Protein AF-A0A3C1UZ50-F1 (afdb_monomer_lite)

Foldseek 3Di:
DLLLVVVLVCCVVVVQVLVPLVPPPQSLVLLVVVLVVLVVVVVVVLLVDLASLVVLCLLLFCPPDLSNQLVVLSVLLSVLSVQCNVCVVVVVCVCNVVSVVSNVSSSVRNLVSVLVVQCDPQWQLSVACLSVLLSVLCSQQLSLLSNQVSCVVSPRDLSNLLVSLVSNLVSLVSNLVSVVVSLVRLCPDDLSVVLNVCCCPVVVVLNVLLNVLSVVLSVLSVVSNVPPDPVSSVVSSVSSVVSSVSVVVSSPPSTQGNPDPCSVQAPPVVNLVVCVVVVVCVDVVSVNDDPDDDDHDPVVSVVCVVPQDPVNVVVSVVSSVVSD

pLDDT: mean 84.3, std 14.24, range [42.56, 98.19]

Sequence (324 aa):
AMGATLWVIAAQLLNLGAVKSTSGNGVIPIIAMLLILLTYGLIKLNLHLGKPQFFYRGYYNLRWSPVSREIAGVTLFVIGLMMMLFVEITGLKIFEYVAYGVTVIGFALGSYYMYKLYRIPARPFWDHWQTGSAFYGTALSLGSLLFGLLLMPFGLSDAGVMQIASIALLGLALESIGHIVHRQDVKKFGESQASYFEQVTTFGKTYQMRNALLGVNMAIMVWLMMEPSALLFAVSFVSVLVSAYLGRILFYALVIPTTMPGGFFWKNDKFKEHAIETGLSDMPQMGIMADRHHKFDVKALVNVIKQTTFKEVFMQIKSIVRGG

Radius of gyration: 22.69 Å; chains: 1; bounding box: 55×37×63 Å

Structure (mmCIF, N/CA/C/O backbone):
data_AF-A0A3C1UZ50-F1
#
_entry.id   AF-A0A3C1UZ50-F1
#
loop_
_atom_site.group_PDB
_atom_site.id
_atom_site.type_symbol
_atom_site.label_atom_id
_atom_site.label_alt_id
_atom_site.label_comp_id
_atom_site.label_asym_id
_atom_site.label_entity_id
_atom_site.label_seq_id
_atom_site.pdbx_PDB_ins_code
_atom_site.Cartn_x
_atom_site.Cartn_y
_atom_site.Cartn_z
_atom_site.occupancy
_atom_site.B_iso_or_equiv
_atom_site.auth_seq_id
_atom_site.auth_comp_id
_atom_site.auth_asym_id
_atom_site.auth_atom_id
_atom_site.pdbx_PDB_model_num
ATOM 1 N N . ALA A 1 1 ? 4.510 2.092 -1.754 1.00 89.69 1 ALA A N 1
ATOM 2 C CA . ALA A 1 1 ? 5.880 1.609 -2.016 1.00 89.69 1 ALA A CA 1
ATOM 3 C C . ALA A 1 1 ? 5.941 0.087 -2.147 1.00 89.69 1 ALA A C 1
ATOM 5 O O . ALA A 1 1 ? 6.244 -0.360 -3.236 1.00 89.69 1 ALA A O 1
ATOM 6 N N . MET A 1 2 ? 5.565 -0.705 -1.128 1.00 93.75 2 MET A N 1
ATOM 7 C CA . MET A 1 2 ? 5.640 -2.181 -1.202 1.00 93.75 2 MET A CA 1
ATOM 8 C C . MET A 1 2 ? 4.984 -2.802 -2.449 1.00 93.75 2 MET A C 1
ATOM 10 O O . MET A 1 2 ? 5.637 -3.546 -3.169 1.00 93.75 2 MET A O 1
ATOM 14 N N . GLY A 1 3 ? 3.731 -2.445 -2.759 1.00 94.19 3 GLY A N 1
ATOM 15 C CA . GLY A 1 3 ? 3.060 -2.938 -3.972 1.00 94.19 3 GLY A CA 1
ATOM 16 C C . GLY A 1 3 ? 3.727 -2.490 -5.281 1.00 94.19 3 GLY A C 1
ATOM 17 O O . GLY A 1 3 ? 3.812 -3.266 -6.223 1.00 94.19 3 GLY A O 1
ATOM 18 N N . ALA A 1 4 ? 4.275 -1.271 -5.325 1.00 94.88 4 ALA A N 1
ATOM 19 C CA . ALA A 1 4 ? 5.005 -0.764 -6.491 1.00 94.88 4 ALA A CA 1
ATOM 20 C C . ALA A 1 4 ? 6.356 -1.476 -6.693 1.00 94.88 4 ALA A C 1
ATOM 22 O O . ALA A 1 4 ? 6.781 -1.686 -7.821 1.00 94.88 4 ALA A O 1
ATOM 23 N N . THR A 1 5 ? 7.020 -1.902 -5.616 1.00 94.81 5 THR A N 1
ATOM 24 C CA . THR A 1 5 ? 8.224 -2.740 -5.700 1.00 94.81 5 THR A CA 1
ATOM 25 C C . THR A 1 5 ? 7.920 -4.106 -6.311 1.00 94.81 5 THR A C 1
ATOM 27 O O . THR A 1 5 ? 8.691 -4.585 -7.135 1.00 94.81 5 THR A O 1
ATOM 30 N N . LEU A 1 6 ? 6.793 -4.729 -5.947 1.00 93.88 6 LEU A N 1
ATOM 31 C CA . LEU A 1 6 ? 6.385 -5.997 -6.563 1.00 93.88 6 LEU A CA 1
ATOM 32 C C . LEU A 1 6 ? 6.147 -5.841 -8.065 1.00 93.88 6 LEU A C 1
ATOM 34 O O . LEU A 1 6 ? 6.458 -6.754 -8.819 1.00 93.88 6 LEU A O 1
ATOM 38 N N . TRP A 1 7 ? 5.663 -4.677 -8.498 1.00 91.44 7 TRP A N 1
ATOM 39 C CA . TRP A 1 7 ? 5.561 -4.343 -9.914 1.00 91.44 7 TRP A CA 1
ATOM 40 C C . TRP A 1 7 ? 6.904 -4.253 -10.624 1.00 91.44 7 TRP A C 1
ATOM 42 O O . TRP A 1 7 ? 7.005 -4.765 -11.731 1.00 91.44 7 TRP A O 1
ATOM 52 N N . VAL A 1 8 ? 7.931 -3.662 -10.002 1.00 90.69 8 VAL A N 1
ATOM 53 C CA . VAL A 1 8 ? 9.294 -3.643 -10.568 1.00 90.69 8 VAL A CA 1
ATOM 54 C C . VAL A 1 8 ? 9.765 -5.076 -10.842 1.00 90.69 8 VAL A C 1
ATOM 56 O O . VAL A 1 8 ? 10.187 -5.381 -11.954 1.00 90.69 8 VAL A O 1
ATOM 59 N N . ILE A 1 9 ? 9.590 -5.975 -9.868 1.00 91.25 9 ILE A N 1
ATOM 60 C CA . ILE A 1 9 ? 9.962 -7.392 -9.996 1.00 91.25 9 ILE A CA 1
ATOM 61 C C . ILE A 1 9 ? 9.110 -8.091 -11.067 1.00 91.25 9 ILE A C 1
ATOM 63 O O . ILE A 1 9 ? 9.640 -8.759 -11.951 1.00 91.25 9 ILE A O 1
ATOM 67 N N . ALA A 1 10 ? 7.784 -7.938 -11.012 1.00 88.31 10 ALA A N 1
ATOM 68 C CA . ALA A 1 10 ? 6.864 -8.586 -11.944 1.00 88.31 10 ALA A CA 1
ATOM 69 C C . ALA A 1 10 ? 7.102 -8.132 -13.389 1.00 88.31 10 ALA A C 1
ATOM 71 O O . ALA A 1 10 ? 7.059 -8.949 -14.303 1.00 88.31 10 ALA A O 1
ATOM 72 N N . ALA A 1 11 ? 7.397 -6.851 -13.595 1.00 83.25 11 ALA A N 1
ATOM 73 C CA . ALA A 1 11 ? 7.707 -6.300 -14.900 1.00 83.25 11 ALA A CA 1
ATOM 74 C C . ALA A 1 11 ? 8.969 -6.915 -15.519 1.00 83.25 11 ALA A C 1
ATOM 76 O O . ALA A 1 11 ? 8.959 -7.256 -16.703 1.00 83.25 11 ALA A O 1
ATOM 77 N N . GLN A 1 12 ? 10.022 -7.088 -14.715 1.00 81.50 12 GLN A N 1
ATOM 78 C CA . GLN A 1 12 ? 11.285 -7.689 -15.147 1.00 81.50 12 GLN A CA 1
ATOM 79 C C . GLN A 1 12 ? 11.136 -9.203 -15.395 1.00 81.50 12 GLN A C 1
ATOM 81 O O . GLN A 1 12 ? 11.633 -9.708 -16.398 1.00 81.50 12 GLN A O 1
ATOM 86 N N . LEU A 1 13 ? 10.386 -9.923 -14.548 1.00 83.38 13 LEU A N 1
ATOM 87 C CA . LEU A 1 13 ? 10.202 -11.378 -14.664 1.00 83.38 13 LEU A CA 1
ATOM 88 C C . LEU A 1 13 ? 9.222 -11.809 -15.763 1.00 83.38 13 LEU A C 1
ATOM 90 O O . LEU A 1 13 ? 9.460 -12.800 -16.448 1.00 83.38 13 LEU A O 1
ATOM 94 N N . LEU A 1 14 ? 8.099 -11.106 -15.917 1.00 74.38 14 LEU A N 1
ATOM 95 C CA . LEU A 1 14 ? 7.022 -11.499 -16.835 1.00 74.38 14 LEU A CA 1
ATOM 96 C C . LEU A 1 14 ? 7.187 -10.900 -18.238 1.00 74.38 14 LEU A C 1
ATOM 98 O O . LEU A 1 14 ? 6.328 -11.113 -19.092 1.00 74.38 14 LEU A O 1
ATOM 102 N N . ASN A 1 15 ? 8.269 -10.144 -18.470 1.00 65.50 15 ASN A N 1
ATOM 103 C CA . ASN A 1 15 ? 8.570 -9.461 -19.730 1.00 65.50 15 ASN A CA 1
ATOM 104 C C . ASN A 1 15 ? 7.344 -8.709 -20.289 1.00 65.50 15 ASN A C 1
ATOM 106 O O . ASN A 1 15 ? 7.050 -8.742 -21.488 1.00 65.50 15 ASN A O 1
ATOM 110 N N . LEU A 1 16 ? 6.571 -8.089 -19.388 1.00 65.31 16 LEU A N 1
ATOM 111 C CA . LEU A 1 16 ? 5.321 -7.424 -19.736 1.00 65.31 16 LEU A CA 1
ATOM 112 C C . LEU A 1 16 ? 5.645 -6.277 -20.695 1.00 65.31 16 LEU A C 1
ATOM 114 O O . LEU A 1 16 ? 6.341 -5.333 -20.328 1.00 65.31 16 LEU A O 1
ATOM 118 N N . GLY A 1 17 ? 5.123 -6.340 -21.926 1.00 53.62 17 GLY A N 1
ATOM 119 C CA . GLY A 1 17 ? 5.362 -5.328 -22.967 1.00 53.62 17 GLY A CA 1
ATOM 120 C C . GLY A 1 17 ? 5.010 -3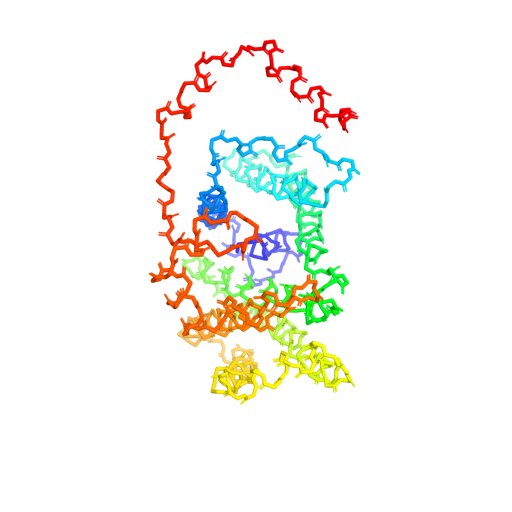.896 -22.540 1.00 53.62 17 GLY A C 1
ATOM 121 O O . GLY A 1 17 ? 5.621 -2.948 -23.024 1.00 53.62 17 GLY A O 1
ATOM 122 N N . ALA A 1 18 ? 4.117 -3.759 -21.556 1.00 51.28 18 ALA A N 1
ATOM 123 C CA . ALA A 1 18 ? 3.820 -2.546 -20.796 1.00 51.28 18 ALA A CA 1
ATOM 124 C C . ALA A 1 18 ? 5.047 -1.798 -20.248 1.00 51.28 18 ALA A C 1
ATOM 126 O O . ALA A 1 18 ? 4.992 -0.585 -20.044 1.00 51.28 18 ALA A O 1
ATOM 127 N N . VAL A 1 19 ? 6.133 -2.531 -19.992 1.00 51.09 19 VAL A N 1
ATOM 128 C CA . VAL A 1 19 ? 7.272 -2.110 -19.176 1.00 51.09 19 VAL A CA 1
ATOM 129 C C . VAL A 1 19 ? 8.604 -2.277 -19.919 1.00 51.09 19 VAL A C 1
ATOM 131 O O . VAL A 1 19 ? 9.672 -2.170 -19.322 1.00 51.09 19 VAL A O 1
ATOM 134 N N . LYS A 1 20 ? 8.577 -2.431 -21.251 1.00 51.03 20 LYS A N 1
ATOM 135 C CA . LYS A 1 20 ? 9.786 -2.417 -22.100 1.00 51.03 20 LYS A CA 1
ATOM 136 C C . LYS A 1 20 ? 10.621 -1.124 -21.986 1.00 51.03 20 LYS A C 1
ATOM 138 O O . LYS A 1 20 ? 11.774 -1.130 -22.395 1.00 51.03 20 LYS A O 1
ATOM 143 N N . SER A 1 21 ? 10.091 -0.057 -21.378 1.00 48.62 21 SER A N 1
ATOM 144 C CA . SER A 1 21 ? 10.829 1.180 -21.060 1.00 48.62 21 SER A CA 1
ATOM 145 C C . SER A 1 21 ? 11.632 1.142 -19.748 1.00 48.62 21 SER A C 1
ATOM 147 O O . SER A 1 21 ? 12.376 2.078 -19.461 1.00 48.62 21 SER A O 1
ATOM 149 N N . THR A 1 22 ? 11.529 0.087 -18.926 1.00 52.44 22 THR A N 1
ATOM 150 C CA . THR A 1 22 ? 12.383 -0.025 -17.720 1.00 52.44 22 THR A CA 1
ATOM 151 C C . THR A 1 22 ? 13.824 -0.417 -18.038 1.00 52.44 22 THR A C 1
ATOM 153 O O . THR A 1 22 ? 14.717 -0.092 -17.263 1.00 52.44 22 THR A O 1
ATOM 156 N N . SER A 1 23 ? 14.096 -1.055 -19.177 1.00 52.03 23 SER A N 1
ATOM 157 C CA . SER A 1 23 ? 15.372 -1.732 -19.442 1.00 52.03 23 SER A CA 1
ATOM 158 C C . SER A 1 23 ? 16.558 -0.821 -19.806 1.00 52.03 23 SER A C 1
ATOM 160 O O . SER A 1 23 ? 17.489 -1.283 -20.457 1.00 52.03 23 SER A O 1
ATOM 162 N N . GLY A 1 24 ? 16.551 0.458 -19.422 1.00 54.56 24 GLY A N 1
ATOM 163 C CA . GLY A 1 24 ? 17.668 1.363 -19.714 1.00 54.56 24 GLY A CA 1
ATOM 164 C C . GLY A 1 24 ? 18.013 2.325 -18.587 1.00 54.56 24 GLY A C 1
ATOM 165 O O . GLY A 1 24 ? 19.106 2.249 -18.049 1.00 54.56 24 GLY A O 1
ATOM 166 N N . ASN A 1 25 ? 17.089 3.220 -18.213 1.00 63.22 25 ASN A N 1
ATOM 167 C CA . ASN A 1 25 ? 17.415 4.353 -17.327 1.00 63.22 25 ASN A CA 1
ATOM 168 C C . ASN A 1 25 ? 16.378 4.638 -16.219 1.00 63.22 25 ASN A C 1
ATOM 170 O O . ASN A 1 25 ? 16.641 5.453 -15.338 1.00 63.22 25 ASN A O 1
ATOM 174 N N . GLY A 1 26 ? 15.203 3.994 -16.243 1.00 77.75 26 GLY A N 1
ATOM 175 C CA . GLY A 1 26 ? 14.105 4.285 -15.309 1.00 77.75 26 GLY A CA 1
ATOM 176 C C . GLY A 1 26 ? 14.104 3.461 -14.018 1.00 77.75 26 GLY A C 1
ATOM 177 O O . GLY A 1 26 ? 13.602 3.920 -12.997 1.00 77.75 26 GLY A O 1
ATOM 178 N N . VAL A 1 27 ? 14.681 2.256 -14.013 1.00 86.38 27 VAL A N 1
ATOM 179 C CA . VAL A 1 27 ? 14.580 1.343 -12.854 1.00 86.38 27 VAL A CA 1
ATOM 180 C C . VAL A 1 27 ? 15.306 1.889 -11.632 1.00 86.38 27 VAL A C 1
ATOM 182 O O . VAL A 1 27 ? 14.730 1.918 -10.547 1.00 86.38 27 VAL A O 1
ATOM 185 N N . ILE A 1 28 ? 16.534 2.381 -11.807 1.00 90.19 28 ILE A N 1
ATOM 186 C CA . ILE A 1 28 ? 17.339 2.964 -10.726 1.00 90.19 28 ILE A CA 1
ATOM 187 C C . ILE A 1 28 ? 16.588 4.108 -10.018 1.00 90.19 28 ILE A C 1
ATOM 189 O O . ILE A 1 28 ? 16.392 4.007 -8.804 1.00 90.19 28 ILE A O 1
ATOM 193 N N . PRO A 1 29 ? 16.116 5.169 -10.711 1.00 92.38 29 PRO A N 1
ATOM 194 C CA . PRO A 1 29 ? 15.389 6.251 -10.049 1.00 92.38 29 PRO A CA 1
ATOM 195 C C . PRO A 1 29 ? 14.055 5.793 -9.442 1.00 92.38 29 PRO A C 1
ATOM 197 O O . PRO A 1 29 ? 13.688 6.285 -8.374 1.00 92.38 29 PRO A O 1
ATOM 200 N N . ILE A 1 30 ? 13.355 4.822 -10.045 1.00 92.81 30 ILE A N 1
ATOM 201 C CA . ILE A 1 30 ? 12.132 4.244 -9.463 1.00 92.81 30 ILE A CA 1
ATOM 202 C C . ILE A 1 30 ? 12.451 3.536 -8.141 1.00 92.81 30 ILE A C 1
ATOM 204 O O . ILE A 1 30 ? 11.837 3.846 -7.119 1.00 92.81 30 ILE A O 1
ATOM 208 N N . ILE A 1 31 ? 13.421 2.616 -8.126 1.00 94.00 31 ILE A N 1
ATOM 209 C CA . ILE A 1 31 ? 13.821 1.882 -6.917 1.00 94.00 31 ILE A CA 1
ATOM 210 C C . ILE A 1 31 ? 14.322 2.853 -5.841 1.00 94.00 31 ILE A C 1
ATOM 212 O O . ILE A 1 31 ? 13.926 2.733 -4.679 1.00 94.00 31 ILE A O 1
ATOM 216 N N . ALA A 1 32 ? 15.131 3.848 -6.215 1.00 94.94 32 ALA A N 1
ATOM 217 C CA . ALA A 1 32 ? 15.615 4.876 -5.299 1.00 94.94 32 ALA A CA 1
ATOM 218 C C . ALA A 1 32 ? 14.459 5.674 -4.674 1.00 94.94 32 ALA A C 1
ATOM 220 O O . ALA A 1 32 ? 14.418 5.855 -3.456 1.00 94.94 32 ALA A O 1
ATOM 221 N N . MET A 1 33 ? 13.469 6.088 -5.470 1.00 96.19 33 MET A N 1
ATOM 222 C CA . MET A 1 33 ? 12.291 6.792 -4.958 1.00 96.19 33 MET A CA 1
ATOM 223 C C . MET A 1 33 ? 11.445 5.903 -4.034 1.00 96.19 33 MET A C 1
ATOM 225 O O . MET A 1 33 ? 10.971 6.353 -2.989 1.00 96.19 33 MET A O 1
ATOM 229 N N . LEU A 1 34 ? 11.289 4.617 -4.362 1.00 96.56 34 LEU A N 1
ATOM 230 C CA . LEU A 1 34 ? 10.602 3.655 -3.497 1.00 96.56 34 LEU A CA 1
ATOM 231 C C . LEU A 1 34 ? 11.331 3.464 -2.159 1.00 96.56 34 LEU A C 1
ATOM 233 O O . LEU A 1 34 ? 10.668 3.411 -1.120 1.00 96.56 34 LEU A O 1
ATOM 237 N N . LEU A 1 35 ? 12.668 3.427 -2.164 1.00 96.12 35 LEU A N 1
ATOM 238 C CA . LEU A 1 35 ? 13.489 3.399 -0.950 1.00 96.12 35 LEU A CA 1
ATOM 239 C C . LEU A 1 35 ? 13.315 4.665 -0.111 1.00 96.12 35 LEU A C 1
ATOM 241 O O . LEU A 1 35 ? 13.167 4.555 1.106 1.00 96.12 35 LEU A O 1
ATOM 245 N N . ILE A 1 36 ? 13.272 5.849 -0.730 1.00 96.12 36 ILE A N 1
ATOM 246 C CA . ILE A 1 36 ? 13.017 7.116 -0.024 1.00 96.12 36 ILE A CA 1
ATOM 247 C C . ILE A 1 36 ? 11.647 7.074 0.662 1.00 96.12 36 ILE A C 1
ATOM 249 O O . ILE A 1 36 ? 11.546 7.355 1.857 1.00 96.12 36 ILE A O 1
ATOM 253 N N . LEU A 1 37 ? 10.599 6.660 -0.058 1.00 95.56 37 LEU A N 1
ATOM 254 C CA . LEU A 1 37 ? 9.243 6.561 0.490 1.00 95.56 37 LEU A CA 1
ATOM 255 C C . LEU A 1 37 ? 9.152 5.553 1.648 1.00 95.56 37 LEU A C 1
ATOM 257 O O . LEU A 1 37 ? 8.494 5.828 2.653 1.00 95.56 37 LEU A O 1
ATOM 261 N N . LEU A 1 38 ? 9.815 4.396 1.538 1.00 94.25 38 LEU A N 1
ATOM 262 C CA . LEU A 1 38 ? 9.859 3.398 2.615 1.00 94.25 38 LEU A CA 1
ATOM 263 C C . LEU A 1 38 ? 10.648 3.895 3.820 1.00 94.25 38 LEU A C 1
ATOM 265 O O . LEU A 1 38 ? 10.183 3.750 4.947 1.00 94.25 38 LEU A O 1
ATOM 269 N N . THR A 1 39 ? 11.805 4.510 3.589 1.00 91.75 39 THR A N 1
ATOM 270 C CA . THR A 1 39 ? 12.652 5.065 4.650 1.00 91.75 39 THR A CA 1
ATOM 271 C C . THR A 1 39 ? 11.909 6.159 5.407 1.00 91.75 39 THR A C 1
ATOM 273 O O . THR A 1 39 ? 11.905 6.158 6.635 1.00 91.75 39 THR A O 1
ATOM 276 N N . TYR A 1 40 ? 11.194 7.040 4.701 1.00 93.00 40 TYR A N 1
ATOM 277 C CA . TYR A 1 40 ? 10.320 8.031 5.326 1.00 93.00 40 TYR A CA 1
ATOM 278 C C . TYR A 1 40 ? 9.252 7.373 6.215 1.00 93.00 40 TYR A C 1
ATOM 280 O O . TYR A 1 40 ? 9.070 7.772 7.369 1.00 93.00 40 TYR A O 1
ATOM 288 N N . GLY A 1 41 ? 8.589 6.326 5.710 1.00 89.12 41 GLY A N 1
ATOM 289 C CA . GLY A 1 41 ? 7.621 5.542 6.479 1.00 89.12 41 GLY A CA 1
ATOM 290 C C . GLY A 1 41 ? 8.229 4.907 7.734 1.00 89.12 41 GLY A C 1
ATOM 291 O O . GLY A 1 41 ? 7.648 5.007 8.813 1.00 89.12 41 GLY A O 1
ATOM 292 N N . LEU A 1 42 ? 9.427 4.327 7.627 1.00 88.31 42 LEU A N 1
ATOM 293 C CA . LEU A 1 42 ? 10.148 3.723 8.750 1.00 88.31 42 LEU A CA 1
ATOM 294 C C . LEU A 1 42 ? 10.608 4.749 9.786 1.00 88.31 42 LEU A C 1
ATOM 296 O O . LEU A 1 42 ? 10.555 4.479 10.984 1.00 88.31 42 LEU A O 1
ATOM 300 N N . ILE A 1 43 ? 11.036 5.939 9.366 1.00 87.88 43 ILE A N 1
ATOM 301 C CA . ILE A 1 43 ? 11.375 7.016 10.301 1.00 87.88 43 ILE A CA 1
ATOM 302 C C . ILE A 1 43 ? 10.126 7.414 11.090 1.00 87.88 43 ILE A C 1
ATOM 304 O O . ILE A 1 43 ? 10.161 7.446 12.318 1.00 87.88 43 ILE A O 1
ATOM 308 N N . LYS A 1 44 ? 8.996 7.647 10.410 1.00 85.56 44 LYS A N 1
ATOM 309 C CA . LYS A 1 44 ? 7.718 7.961 11.069 1.00 85.56 44 LYS A CA 1
ATOM 310 C C . LYS A 1 44 ? 7.263 6.854 12.024 1.00 85.56 44 LYS A C 1
ATOM 312 O O . LYS A 1 44 ? 6.805 7.174 13.119 1.00 85.56 44 LYS A O 1
ATOM 317 N N . LEU A 1 45 ? 7.439 5.589 11.639 1.00 83.06 45 LEU A N 1
ATOM 318 C CA . LEU A 1 45 ? 7.172 4.427 12.490 1.00 83.06 45 LEU A CA 1
ATOM 319 C C . LEU A 1 45 ? 8.005 4.479 13.782 1.00 83.06 45 LEU A C 1
ATOM 321 O O . LEU A 1 45 ? 7.485 4.351 14.882 1.00 83.06 45 LEU A O 1
ATOM 325 N N . ASN A 1 46 ? 9.307 4.736 13.686 1.00 82.31 46 ASN A N 1
ATOM 326 C CA . ASN A 1 46 ? 10.155 4.762 14.878 1.00 82.31 46 ASN A CA 1
ATOM 327 C C . ASN A 1 46 ? 9.894 5.986 15.766 1.00 82.31 46 ASN A C 1
ATOM 329 O O . ASN A 1 46 ? 9.975 5.884 16.987 1.00 82.31 46 ASN A O 1
ATOM 333 N N . LEU A 1 47 ? 9.549 7.134 15.176 1.00 81.88 47 LEU A N 1
ATOM 334 C CA . LEU A 1 47 ? 9.305 8.376 15.914 1.00 81.88 47 LEU A CA 1
ATOM 335 C C . LEU A 1 47 ? 7.998 8.381 16.719 1.00 81.88 47 LEU A C 1
ATOM 337 O O . LEU A 1 47 ? 7.880 9.187 17.637 1.00 81.88 47 LEU A O 1
ATOM 341 N N . HIS A 1 48 ? 7.033 7.506 16.414 1.00 77.31 48 HIS A N 1
ATOM 342 C CA . HIS A 1 48 ? 5.796 7.411 17.200 1.00 77.31 48 HIS A CA 1
ATOM 343 C C . HIS A 1 48 ? 5.970 6.619 18.507 1.00 77.31 48 HIS A C 1
ATOM 345 O O . HIS A 1 48 ? 5.043 6.534 19.313 1.00 77.31 48 HIS A O 1
ATOM 351 N N . LEU A 1 49 ? 7.109 5.946 18.700 1.00 79.69 49 LEU A N 1
ATOM 352 C CA . LEU A 1 49 ? 7.371 5.174 19.911 1.00 79.69 49 LEU A CA 1
ATOM 353 C C . LEU A 1 49 ? 7.585 6.126 21.091 1.00 79.69 49 LEU A C 1
ATOM 355 O O . LEU A 1 49 ? 8.266 7.136 20.958 1.00 79.69 49 LEU A O 1
ATOM 359 N N . GLY A 1 50 ? 7.088 5.766 22.279 1.00 76.88 50 GLY A N 1
ATOM 360 C CA . GLY A 1 50 ? 7.293 6.584 23.483 1.00 76.88 50 GLY A CA 1
ATOM 361 C C . GLY A 1 50 ? 8.771 6.759 23.866 1.00 76.88 50 GLY A C 1
ATOM 362 O O . GLY A 1 50 ? 9.137 7.755 24.484 1.00 76.88 50 GLY A O 1
ATOM 363 N N . LYS A 1 51 ? 9.636 5.805 23.485 1.00 79.69 51 LYS A N 1
ATOM 364 C CA . LYS A 1 51 ? 11.100 5.883 23.639 1.00 79.69 51 LYS A CA 1
ATOM 365 C C . LYS A 1 51 ? 11.806 5.437 22.349 1.00 79.69 51 LYS A C 1
ATOM 367 O O . LYS A 1 51 ? 12.263 4.292 22.260 1.00 79.69 51 LYS A O 1
ATOM 372 N N . PRO A 1 52 ? 11.885 6.314 21.342 1.00 79.88 52 PRO A N 1
ATOM 373 C CA . PRO A 1 52 ? 12.314 5.958 19.991 1.00 79.88 52 PRO A CA 1
ATOM 374 C C . PRO A 1 52 ? 13.793 5.541 19.913 1.00 79.88 52 PRO A C 1
ATOM 376 O O . PRO A 1 52 ? 14.167 4.741 19.062 1.00 79.88 52 PRO A O 1
ATOM 379 N N . GLN A 1 53 ? 14.634 5.973 20.856 1.00 79.69 53 GLN A N 1
ATOM 380 C CA . GLN A 1 53 ? 16.038 5.562 20.965 1.00 79.69 53 GLN A CA 1
ATOM 381 C C . GLN A 1 53 ? 16.240 4.062 21.246 1.00 79.69 53 GLN A C 1
ATOM 383 O O . GLN A 1 53 ? 17.331 3.537 21.039 1.00 79.69 53 GLN A O 1
ATOM 388 N N . PHE A 1 54 ? 15.201 3.359 21.707 1.00 80.62 54 PHE A N 1
ATOM 389 C CA . PHE A 1 54 ? 15.251 1.925 21.998 1.00 80.62 54 PHE A CA 1
ATOM 390 C C . PHE A 1 54 ? 14.526 1.072 20.950 1.00 80.62 54 PHE A C 1
ATOM 392 O O . PHE A 1 54 ? 14.168 -0.069 21.245 1.00 80.62 54 PHE A O 1
ATOM 399 N N . PHE A 1 55 ? 14.324 1.588 19.730 1.00 80.50 55 PHE A N 1
ATOM 400 C CA . PHE A 1 55 ? 13.623 0.868 18.659 1.00 80.50 55 PHE A CA 1
ATOM 401 C C . PHE A 1 55 ? 14.209 -0.528 18.378 1.00 80.50 55 PHE A C 1
ATOM 403 O O . PHE A 1 55 ? 13.467 -1.472 18.115 1.00 80.50 55 PHE A O 1
ATOM 410 N N . TYR A 1 56 ? 15.532 -0.691 18.509 1.00 80.75 56 TYR A N 1
ATOM 411 C CA . TYR A 1 56 ? 16.235 -1.959 18.280 1.00 80.75 56 TYR A CA 1
ATOM 412 C C . TYR A 1 56 ? 15.763 -3.092 19.207 1.00 80.75 56 TYR A C 1
ATOM 414 O O . TYR A 1 56 ? 15.863 -4.266 18.858 1.00 80.75 56 TYR A O 1
ATOM 422 N N . ARG A 1 57 ? 15.176 -2.769 20.366 1.00 83.62 57 ARG A N 1
ATOM 423 C CA . ARG A 1 57 ? 14.600 -3.774 21.274 1.00 83.62 57 ARG A CA 1
ATOM 424 C C . ARG A 1 57 ? 13.358 -4.449 20.690 1.00 83.62 57 ARG A C 1
ATOM 426 O O . ARG A 1 57 ? 12.982 -5.524 21.149 1.00 83.62 57 ARG A O 1
ATOM 433 N N . GLY A 1 58 ? 12.754 -3.870 19.648 1.00 81.38 58 GLY A N 1
ATOM 434 C CA . GLY A 1 58 ? 11.653 -4.478 18.900 1.00 81.38 58 GLY A CA 1
ATOM 435 C C . GLY A 1 58 ? 12.004 -5.835 18.276 1.00 81.38 58 GLY A C 1
ATOM 436 O O . GLY A 1 58 ? 11.109 -6.638 18.030 1.00 81.38 58 GLY A O 1
ATOM 437 N N . TYR A 1 59 ? 13.293 -6.144 18.095 1.00 84.25 59 TYR A N 1
ATOM 438 C CA . TYR A 1 59 ? 13.765 -7.424 17.552 1.00 84.25 59 TYR A CA 1
ATOM 439 C C . TYR A 1 59 ? 13.962 -8.528 18.604 1.00 84.25 59 TYR A C 1
ATOM 441 O O . TYR A 1 59 ? 14.239 -9.665 18.243 1.00 84.25 59 TYR A O 1
ATOM 449 N N . TYR A 1 60 ? 13.833 -8.245 19.903 1.00 82.69 60 TYR A N 1
ATOM 450 C CA . TYR A 1 60 ? 14.232 -9.201 20.948 1.00 82.69 60 TYR A CA 1
ATOM 451 C C . TYR A 1 60 ? 13.354 -10.453 21.054 1.00 82.69 60 TYR A C 1
ATOM 453 O O . TYR A 1 60 ? 13.796 -11.449 21.615 1.00 82.69 60 TYR A O 1
ATOM 461 N N . ASN A 1 61 ? 12.130 -10.439 20.519 1.00 85.75 61 ASN A N 1
ATOM 462 C CA . ASN A 1 61 ? 11.186 -11.547 20.675 1.00 85.75 61 ASN A CA 1
ATOM 463 C C . ASN A 1 61 ? 10.604 -12.021 19.335 1.00 85.75 61 ASN A C 1
ATOM 465 O O . ASN A 1 61 ? 9.386 -12.081 19.157 1.00 85.75 61 ASN A O 1
ATOM 469 N N . LEU A 1 62 ? 11.473 -12.390 18.390 1.00 83.88 62 LEU A N 1
ATOM 470 C CA . LEU A 1 62 ? 11.061 -12.926 17.084 1.00 83.88 62 LEU A CA 1
ATOM 471 C C . LEU A 1 62 ? 10.268 -14.233 17.204 1.00 83.88 62 LEU A C 1
ATOM 473 O O . LEU A 1 62 ? 9.414 -14.535 16.366 1.00 83.88 62 LEU A O 1
ATOM 477 N N . ARG A 1 63 ? 10.520 -15.017 18.257 1.00 84.38 63 ARG A N 1
ATOM 478 C CA . ARG A 1 63 ? 9.869 -16.314 18.443 1.00 84.38 63 ARG A CA 1
ATOM 479 C C . ARG A 1 63 ? 8.396 -16.188 18.802 1.00 84.38 63 ARG A C 1
ATOM 481 O O . ARG A 1 63 ? 7.627 -17.013 18.322 1.00 84.38 63 ARG A O 1
ATOM 488 N N . TRP A 1 64 ? 7.978 -15.186 19.572 1.00 84.06 64 TRP A N 1
ATOM 489 C CA . TRP A 1 64 ? 6.592 -15.112 20.055 1.00 84.06 64 TRP A CA 1
ATOM 490 C C . TRP A 1 64 ? 5.849 -13.849 19.635 1.00 84.06 64 TRP A C 1
ATOM 492 O O . TRP A 1 64 ? 4.637 -13.909 19.447 1.00 84.06 64 TRP A O 1
ATOM 502 N N . SER A 1 65 ? 6.541 -12.722 19.456 1.00 88.62 65 SER A N 1
ATOM 503 C CA . SER A 1 65 ? 5.890 -11.440 19.177 1.00 88.62 65 SER A CA 1
ATOM 504 C C . SER A 1 65 ? 5.576 -11.272 17.686 1.00 88.62 65 SER A C 1
ATOM 506 O O . SER A 1 65 ? 6.505 -11.212 16.875 1.00 88.62 65 SER A O 1
ATOM 508 N N . PRO A 1 66 ? 4.294 -11.114 17.296 1.00 89.38 66 PRO A N 1
ATOM 509 C CA . PRO A 1 66 ? 3.932 -10.798 15.917 1.00 89.38 66 PRO A CA 1
ATOM 510 C C . PRO A 1 66 ? 4.518 -9.459 15.448 1.00 89.38 66 PRO A C 1
ATOM 512 O O . PRO A 1 66 ? 4.938 -9.367 14.301 1.00 89.38 66 PRO A O 1
ATOM 515 N N . VAL A 1 67 ? 4.634 -8.467 16.343 1.00 89.88 67 VAL A N 1
ATOM 516 C CA . VAL A 1 67 ? 5.252 -7.160 16.041 1.00 89.88 67 VAL A CA 1
ATOM 517 C C . VAL A 1 67 ? 6.733 -7.330 15.710 1.00 89.88 67 VAL A C 1
ATOM 519 O O . VAL A 1 67 ? 7.229 -6.774 14.741 1.00 89.88 67 VAL A O 1
ATOM 522 N N . SER A 1 68 ? 7.454 -8.151 16.477 1.00 90.69 68 SER A N 1
ATOM 523 C CA . SER A 1 68 ? 8.877 -8.394 16.216 1.00 90.69 68 SER A CA 1
ATOM 524 C C . SER A 1 68 ? 9.097 -9.032 14.839 1.00 90.69 68 SER A C 1
ATOM 526 O O . SER A 1 68 ? 9.995 -8.639 14.094 1.00 90.69 68 SER A O 1
ATOM 528 N N . ARG A 1 69 ? 8.228 -9.979 14.465 1.00 92.44 69 ARG A N 1
ATOM 529 C CA . ARG A 1 69 ? 8.267 -10.641 13.154 1.00 92.44 69 ARG A CA 1
ATOM 530 C C . ARG A 1 69 ? 7.861 -9.717 12.005 1.00 92.44 69 ARG A C 1
ATOM 532 O O . ARG A 1 69 ? 8.425 -9.839 10.921 1.00 92.44 69 ARG A O 1
ATOM 539 N N . GLU A 1 70 ? 6.929 -8.795 12.239 1.00 93.06 70 GLU A N 1
ATOM 540 C CA . GLU A 1 70 ? 6.597 -7.723 11.297 1.00 93.06 70 GLU A CA 1
ATOM 541 C C . GLU A 1 70 ? 7.835 -6.882 10.992 1.00 93.06 70 GLU A C 1
ATOM 543 O O . GLU A 1 70 ? 8.237 -6.786 9.835 1.00 93.06 70 GLU A O 1
ATOM 548 N N . ILE A 1 71 ? 8.485 -6.350 12.034 1.00 91.25 71 ILE A N 1
ATOM 549 C CA . ILE A 1 71 ? 9.680 -5.514 11.897 1.00 91.25 71 ILE A CA 1
ATOM 550 C C . ILE A 1 71 ? 10.766 -6.277 11.126 1.00 91.25 71 ILE A C 1
ATOM 552 O O . ILE A 1 71 ? 11.349 -5.734 10.191 1.00 91.25 71 ILE A O 1
ATOM 556 N N . ALA A 1 72 ? 11.009 -7.550 11.454 1.00 92.81 72 ALA A N 1
ATOM 557 C CA . ALA A 1 72 ? 11.974 -8.371 10.726 1.00 92.81 72 ALA A CA 1
ATOM 558 C C . ALA A 1 72 ? 11.612 -8.556 9.243 1.00 92.81 72 ALA A C 1
ATOM 560 O O . ALA A 1 72 ? 12.485 -8.428 8.387 1.00 92.81 72 ALA A O 1
ATOM 561 N N . GLY A 1 73 ? 10.340 -8.817 8.928 1.00 94.69 73 GLY A N 1
ATOM 562 C CA . GLY A 1 73 ? 9.867 -8.957 7.550 1.00 94.69 73 GLY A CA 1
ATOM 563 C C . GLY A 1 73 ? 9.999 -7.661 6.745 1.00 94.69 73 GLY A C 1
ATOM 564 O O . GLY A 1 73 ? 10.512 -7.677 5.628 1.00 94.69 73 GLY A O 1
ATOM 565 N N . VAL A 1 74 ? 9.623 -6.520 7.329 1.00 94.19 74 VAL A N 1
ATOM 566 C CA . VAL A 1 74 ? 9.769 -5.198 6.695 1.00 94.19 74 VAL A CA 1
ATOM 567 C C . VAL A 1 74 ? 11.242 -4.841 6.490 1.00 94.19 74 VAL A C 1
ATOM 569 O O . VAL A 1 74 ? 11.611 -4.338 5.431 1.00 94.19 74 VAL A O 1
ATOM 572 N N . THR A 1 75 ? 12.106 -5.139 7.459 1.00 93.50 75 THR A N 1
ATOM 573 C CA . THR A 1 75 ? 13.552 -4.930 7.319 1.00 93.50 75 THR A CA 1
ATOM 574 C C . THR A 1 75 ? 14.136 -5.807 6.221 1.00 93.50 75 THR A C 1
ATOM 576 O O . THR A 1 75 ? 14.899 -5.311 5.396 1.00 93.50 75 THR A O 1
ATOM 579 N N . LEU A 1 76 ? 13.729 -7.078 6.140 1.00 95.81 76 LEU A N 1
ATOM 580 C CA . LEU A 1 76 ? 14.130 -7.970 5.053 1.00 95.81 76 LEU A CA 1
ATOM 581 C C . LEU A 1 76 ? 13.669 -7.439 3.688 1.00 95.81 76 LEU A C 1
ATOM 583 O O . LEU A 1 76 ? 14.432 -7.473 2.728 1.00 95.81 76 LEU A O 1
ATOM 587 N N . PHE A 1 77 ? 12.459 -6.882 3.616 1.00 97.00 77 PHE A N 1
ATOM 588 C CA . PHE A 1 77 ? 11.943 -6.242 2.408 1.00 97.00 77 PHE A CA 1
ATOM 589 C C . PHE A 1 77 ? 12.796 -5.039 1.980 1.00 97.00 77 PHE A C 1
ATOM 591 O O . PHE A 1 77 ? 13.137 -4.912 0.806 1.00 97.00 77 PHE A O 1
ATOM 598 N N . VAL A 1 78 ? 13.182 -4.173 2.922 1.00 96.00 78 VAL A N 1
ATOM 599 C CA . VAL A 1 78 ? 14.050 -3.020 2.631 1.00 96.00 78 VAL A CA 1
ATOM 600 C C . VAL A 1 78 ? 15.454 -3.465 2.225 1.00 96.00 78 VAL A C 1
ATOM 602 O O . VAL A 1 78 ? 16.009 -2.901 1.287 1.00 96.00 78 VAL A O 1
ATOM 605 N N . ILE A 1 79 ? 16.010 -4.499 2.865 1.00 96.44 79 ILE A N 1
ATOM 606 C CA . ILE A 1 79 ? 17.285 -5.107 2.454 1.00 96.44 79 ILE A CA 1
ATOM 607 C C . ILE A 1 79 ? 17.191 -5.626 1.020 1.00 96.44 79 ILE A C 1
ATOM 609 O O . ILE A 1 79 ? 18.063 -5.317 0.214 1.00 96.44 79 ILE A O 1
ATOM 613 N N . GLY A 1 80 ? 16.123 -6.351 0.684 1.00 96.31 80 GLY A N 1
ATOM 614 C CA . GLY A 1 80 ? 15.884 -6.828 -0.675 1.00 96.31 80 GLY A CA 1
ATOM 615 C C . GLY A 1 80 ? 15.825 -5.684 -1.688 1.00 96.31 80 GLY A C 1
ATOM 616 O O . GLY A 1 80 ? 16.505 -5.731 -2.708 1.00 96.31 80 GLY A O 1
ATOM 617 N N . LEU A 1 81 ? 15.111 -4.602 -1.369 1.00 95.56 81 LEU A N 1
ATOM 618 C CA . LEU A 1 81 ? 15.026 -3.438 -2.250 1.00 95.56 81 LEU A CA 1
ATOM 619 C C . LEU A 1 81 ? 16.371 -2.705 -2.407 1.00 95.56 81 LEU A C 1
ATOM 621 O O . LEU A 1 81 ? 16.693 -2.239 -3.499 1.00 95.56 81 LEU A O 1
ATOM 625 N N . MET A 1 82 ? 17.182 -2.627 -1.346 1.00 96.50 82 MET A N 1
ATOM 626 C CA . MET A 1 82 ? 18.555 -2.111 -1.429 1.00 96.50 82 MET A CA 1
ATOM 627 C C . MET A 1 82 ? 19.453 -3.020 -2.276 1.00 96.50 82 MET A C 1
ATOM 629 O O . MET A 1 82 ? 20.253 -2.514 -3.059 1.00 96.50 82 MET A O 1
ATOM 633 N N . MET A 1 83 ? 19.305 -4.345 -2.164 1.00 95.44 83 MET A N 1
ATOM 634 C CA . MET A 1 83 ? 20.008 -5.304 -3.022 1.00 95.44 83 MET A CA 1
ATOM 635 C C . MET A 1 83 ? 19.604 -5.134 -4.487 1.00 95.44 83 MET A C 1
ATOM 637 O O . MET A 1 83 ? 20.481 -5.130 -5.344 1.00 95.44 83 MET A O 1
ATOM 641 N N . MET A 1 84 ? 18.314 -4.930 -4.778 1.00 93.62 84 MET A N 1
ATOM 642 C CA . MET A 1 84 ? 17.849 -4.643 -6.140 1.00 93.62 84 MET A CA 1
ATOM 643 C C . MET A 1 84 ? 18.518 -3.376 -6.682 1.00 93.62 84 MET A C 1
ATOM 645 O O . MET A 1 84 ? 19.080 -3.406 -7.771 1.00 93.62 84 MET A O 1
ATOM 649 N N . LEU A 1 85 ? 18.543 -2.285 -5.903 1.00 93.94 85 LEU A N 1
ATOM 650 C CA . LEU A 1 85 ? 19.229 -1.054 -6.310 1.00 93.94 85 LEU A CA 1
ATOM 651 C C . LEU A 1 85 ? 20.723 -1.290 -6.577 1.00 93.94 85 LEU A C 1
ATOM 653 O O . LEU A 1 85 ? 21.265 -0.798 -7.562 1.00 93.94 85 LEU A O 1
ATOM 657 N N . PHE A 1 86 ? 21.390 -2.046 -5.703 1.00 94.25 86 PHE A N 1
ATOM 658 C CA . PHE A 1 86 ? 22.808 -2.365 -5.840 1.00 94.25 86 PHE A CA 1
ATOM 659 C C . PHE A 1 86 ? 23.098 -3.176 -7.108 1.00 94.25 86 PHE A C 1
ATOM 661 O O . PHE A 1 86 ? 24.052 -2.865 -7.821 1.00 94.25 86 PHE A O 1
ATOM 668 N N . VAL A 1 87 ? 22.276 -4.181 -7.418 1.00 93.06 87 VAL A N 1
ATOM 669 C CA . VAL A 1 87 ? 22.403 -4.982 -8.645 1.00 93.06 87 VAL A CA 1
ATOM 670 C C . VAL A 1 87 ? 22.253 -4.106 -9.886 1.00 93.06 87 VAL A C 1
ATOM 672 O O . VAL A 1 87 ? 23.088 -4.195 -10.783 1.00 93.06 87 VAL A O 1
ATOM 675 N N . GLU A 1 88 ? 21.254 -3.223 -9.913 1.00 89.94 88 GLU A N 1
ATOM 676 C CA . GLU A 1 88 ? 21.003 -2.325 -11.048 1.00 89.94 88 GLU A CA 1
ATOM 677 C C . GLU A 1 88 ? 22.139 -1.310 -11.257 1.00 89.94 88 GLU A C 1
ATOM 679 O O . GLU A 1 88 ? 22.528 -1.042 -12.389 1.00 89.94 88 GLU A O 1
ATOM 684 N N . ILE A 1 89 ? 22.727 -0.778 -10.178 1.00 91.44 89 ILE A N 1
ATOM 685 C CA . ILE A 1 89 ? 23.858 0.165 -10.265 1.00 91.44 89 ILE A CA 1
ATOM 686 C C . ILE A 1 89 ? 25.153 -0.536 -10.698 1.00 91.44 89 ILE A C 1
ATOM 688 O O . ILE A 1 89 ? 25.936 0.023 -11.463 1.00 91.44 89 ILE A O 1
ATOM 692 N N . THR A 1 90 ? 25.417 -1.737 -10.180 1.00 91.56 90 THR A N 1
ATOM 693 C CA . THR A 1 90 ? 26.687 -2.450 -10.416 1.00 91.56 90 THR A CA 1
ATOM 694 C C . THR A 1 90 ? 26.675 -3.330 -11.662 1.00 91.56 90 THR A C 1
ATOM 696 O O . THR A 1 90 ? 27.734 -3.750 -12.122 1.00 91.56 90 THR A O 1
ATOM 699 N N . GLY A 1 91 ? 25.495 -3.647 -12.199 1.00 87.00 91 GLY A N 1
ATOM 700 C CA . GLY A 1 91 ? 25.328 -4.586 -13.307 1.00 87.00 91 GLY A CA 1
ATOM 701 C C . GLY A 1 91 ? 25.582 -6.051 -12.929 1.00 87.00 91 GLY A C 1
ATOM 702 O O . GLY A 1 91 ? 25.676 -6.901 -13.817 1.00 87.00 91 GLY A O 1
ATOM 703 N N . LEU A 1 92 ? 25.688 -6.384 -11.635 1.00 91.44 92 LEU A N 1
ATOM 704 C CA . LEU A 1 92 ? 25.956 -7.742 -11.144 1.00 91.44 92 LEU A CA 1
ATOM 705 C C . LEU A 1 92 ? 24.705 -8.635 -11.204 1.00 91.44 92 LEU A C 1
ATOM 707 O O . LEU A 1 92 ? 24.184 -9.080 -10.179 1.00 91.44 92 LEU A O 1
ATOM 711 N N . LYS A 1 93 ? 24.245 -8.943 -12.423 1.00 87.38 93 LYS A N 1
ATOM 712 C CA . LYS A 1 93 ? 23.008 -9.705 -12.692 1.00 87.38 93 LYS A CA 1
ATOM 713 C C . LYS A 1 93 ? 22.950 -11.088 -12.035 1.00 87.38 93 LYS A C 1
ATOM 715 O O . LYS A 1 93 ? 21.870 -11.621 -11.817 1.00 87.38 93 LYS A O 1
ATOM 720 N N . ILE A 1 94 ? 24.089 -11.661 -11.640 1.00 89.94 94 ILE A N 1
ATOM 721 C CA . ILE A 1 94 ? 24.128 -12.927 -10.890 1.00 89.94 94 ILE A CA 1
ATOM 722 C C . ILE A 1 94 ? 23.354 -12.863 -9.558 1.00 89.94 94 ILE A C 1
ATOM 724 O O . ILE A 1 94 ? 22.836 -13.880 -9.103 1.00 89.94 94 ILE A O 1
ATOM 728 N N . PHE A 1 95 ? 23.227 -11.677 -8.952 1.00 93.00 95 PHE A N 1
ATOM 729 C CA . PHE A 1 95 ? 22.484 -11.474 -7.703 1.00 93.00 95 PHE A CA 1
ATOM 730 C C . PHE A 1 95 ? 21.038 -10.997 -7.910 1.00 93.00 95 PHE A C 1
ATOM 732 O O . PHE A 1 95 ? 20.322 -10.812 -6.929 1.00 93.00 95 PHE A O 1
ATOM 739 N N . GLU A 1 96 ? 20.578 -10.825 -9.152 1.00 89.88 96 GLU A N 1
ATOM 740 C CA . GLU A 1 96 ? 19.253 -10.277 -9.484 1.00 89.88 96 GLU A CA 1
ATOM 741 C C . GLU A 1 96 ? 18.117 -11.110 -8.871 1.00 89.88 96 GLU A C 1
ATOM 743 O O . GLU A 1 96 ? 17.332 -10.617 -8.058 1.00 89.88 96 GLU A O 1
ATOM 748 N N . TYR A 1 97 ? 18.099 -12.416 -9.145 1.00 92.38 97 TYR A N 1
ATOM 749 C CA . TYR A 1 97 ? 17.094 -13.325 -8.585 1.00 92.38 97 TYR A CA 1
ATOM 750 C C . TYR A 1 97 ? 17.186 -13.462 -7.063 1.00 92.38 97 TYR A C 1
ATOM 752 O O . TYR A 1 97 ? 16.168 -13.665 -6.399 1.00 92.38 97 TYR A O 1
ATOM 760 N N . VAL A 1 98 ? 18.387 -13.323 -6.494 1.00 95.31 98 VAL A N 1
ATOM 761 C CA . VAL A 1 98 ? 18.575 -13.319 -5.037 1.00 95.31 98 VAL A CA 1
ATOM 762 C C . VAL A 1 98 ? 17.919 -12.076 -4.438 1.00 95.31 98 VAL A C 1
ATOM 764 O O . VAL A 1 98 ? 17.152 -12.193 -3.483 1.00 95.31 98 VAL A O 1
ATOM 767 N N . ALA A 1 99 ? 18.145 -10.900 -5.029 1.00 95.06 99 ALA A N 1
ATOM 768 C CA . ALA A 1 99 ? 17.533 -9.649 -4.596 1.00 95.06 99 ALA A CA 1
ATOM 769 C C . ALA A 1 99 ? 15.999 -9.705 -4.686 1.00 95.06 99 ALA A C 1
ATOM 771 O O . ALA A 1 99 ? 15.310 -9.318 -3.736 1.00 95.06 99 ALA A O 1
ATOM 772 N N . TYR A 1 100 ? 15.447 -10.259 -5.771 1.00 94.56 100 TYR A N 1
ATOM 773 C CA . TYR A 1 100 ? 14.002 -10.475 -5.893 1.00 94.56 100 TYR A CA 1
ATOM 774 C C . TYR A 1 100 ? 13.477 -11.444 -4.840 1.00 94.56 100 TYR A C 1
ATOM 776 O O . TYR A 1 100 ? 12.483 -11.144 -4.182 1.00 94.56 100 TYR A O 1
ATOM 784 N N . GLY A 1 101 ? 14.154 -12.577 -4.635 1.00 95.69 101 GLY A N 1
ATOM 785 C CA . GLY A 1 101 ? 13.762 -13.578 -3.647 1.00 95.69 101 GLY A CA 1
ATOM 786 C C . GLY A 1 101 ? 13.711 -12.999 -2.234 1.00 95.69 101 GLY A C 1
ATOM 787 O O . GLY A 1 101 ? 12.696 -13.126 -1.549 1.00 95.69 101 GLY A O 1
ATOM 788 N N . VAL A 1 102 ? 14.761 -12.281 -1.823 1.00 97.06 102 VAL A N 1
ATOM 789 C CA . VAL A 1 102 ? 14.817 -11.586 -0.527 1.00 97.06 102 VAL A CA 1
ATOM 790 C C . VAL A 1 102 ? 13.679 -10.569 -0.402 1.00 97.06 102 VAL A C 1
ATOM 792 O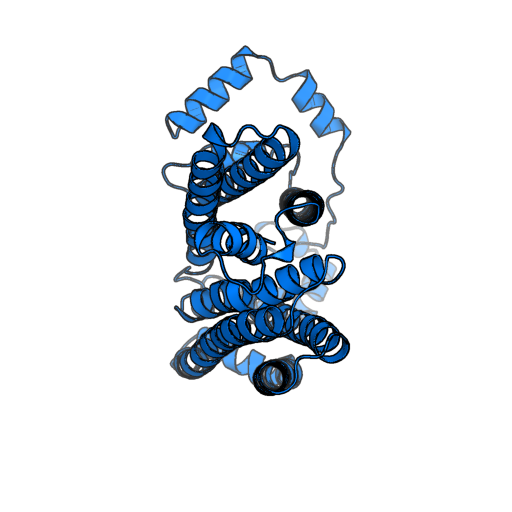 O . VAL A 1 102 ? 12.992 -10.538 0.621 1.00 97.06 102 VAL A O 1
ATOM 795 N N . THR A 1 103 ? 13.428 -9.782 -1.450 1.00 96.75 103 THR A N 1
ATOM 796 C CA . THR A 1 103 ? 12.355 -8.778 -1.461 1.00 96.75 103 THR A CA 1
ATOM 797 C C . THR A 1 103 ? 10.974 -9.419 -1.330 1.00 96.75 103 THR A C 1
ATOM 799 O O . THR A 1 103 ? 10.180 -9.001 -0.491 1.00 96.75 103 THR A O 1
ATOM 802 N N . VAL A 1 104 ? 10.678 -10.465 -2.103 1.00 96.44 104 VAL A N 1
ATOM 803 C CA . VAL A 1 104 ? 9.375 -11.149 -2.079 1.00 96.44 104 VAL A CA 1
ATOM 804 C C . VAL A 1 104 ? 9.142 -11.851 -0.741 1.00 96.44 104 VAL A C 1
ATOM 806 O O . VAL A 1 104 ? 8.052 -11.737 -0.178 1.00 96.44 104 VAL A O 1
ATOM 809 N N . ILE A 1 105 ? 10.159 -12.514 -0.180 1.00 96.88 105 ILE A N 1
ATOM 810 C CA . ILE A 1 105 ? 10.066 -13.145 1.147 1.00 96.88 105 ILE A CA 1
ATOM 811 C C . ILE A 1 105 ? 9.843 -12.082 2.229 1.00 96.88 105 ILE A C 1
ATOM 813 O O . ILE A 1 105 ? 8.972 -12.249 3.086 1.00 96.88 105 ILE A O 1
ATOM 817 N N . GLY A 1 106 ? 10.580 -10.969 2.174 1.00 96.44 106 GLY A N 1
ATOM 818 C CA . GLY A 1 106 ? 10.389 -9.838 3.079 1.00 96.44 106 GLY A CA 1
ATOM 819 C C . GLY A 1 106 ? 8.977 -9.258 2.995 1.00 96.44 106 GLY A C 1
ATOM 820 O O . GLY A 1 106 ? 8.334 -9.048 4.024 1.00 96.44 106 GLY A O 1
ATOM 821 N N . PHE A 1 107 ? 8.448 -9.078 1.780 1.00 95.75 107 PHE A N 1
ATOM 822 C CA . PHE A 1 107 ? 7.072 -8.631 1.568 1.00 95.75 107 PHE A CA 1
ATOM 823 C C . PHE A 1 107 ? 6.069 -9.614 2.171 1.00 95.75 107 PHE A C 1
ATOM 825 O O . PHE A 1 107 ? 5.180 -9.196 2.913 1.00 95.75 107 PHE A O 1
ATOM 832 N N . ALA A 1 108 ? 6.208 -10.910 1.883 1.00 95.38 108 ALA A N 1
ATOM 833 C CA . ALA A 1 108 ? 5.295 -11.939 2.363 1.00 95.38 108 ALA A CA 1
ATOM 834 C C . ALA A 1 108 ? 5.264 -11.989 3.897 1.00 95.38 108 ALA A C 1
ATOM 836 O O . ALA A 1 108 ? 4.189 -11.935 4.489 1.00 95.38 108 ALA A O 1
ATOM 837 N N . LEU A 1 109 ? 6.431 -12.011 4.549 1.00 94.38 109 LEU A N 1
ATOM 838 C CA . LEU A 1 109 ? 6.527 -12.030 6.009 1.00 94.38 109 LEU A CA 1
ATOM 839 C C . LEU A 1 109 ? 6.030 -10.719 6.629 1.00 94.38 109 LEU A C 1
ATOM 841 O O . LEU A 1 109 ? 5.171 -10.748 7.509 1.00 94.38 109 LEU A O 1
ATOM 845 N N . GLY A 1 110 ? 6.537 -9.575 6.164 1.00 93.06 110 GLY A N 1
ATOM 846 C CA . GLY A 1 110 ? 6.193 -8.262 6.711 1.00 93.06 110 GLY A CA 1
ATOM 847 C C . GLY A 1 110 ? 4.702 -7.962 6.580 1.00 93.06 110 GLY A C 1
ATOM 848 O O . GLY A 1 110 ? 4.039 -7.691 7.579 1.00 93.06 110 GLY A O 1
ATOM 849 N N . SER A 1 111 ? 4.147 -8.099 5.370 1.00 93.19 111 SER A N 1
ATOM 850 C CA . SER A 1 111 ? 2.723 -7.835 5.113 1.00 93.19 111 SER A CA 1
ATOM 851 C C . SER A 1 111 ? 1.796 -8.794 5.863 1.00 93.19 111 SER A C 1
ATOM 853 O O . SER A 1 111 ? 0.754 -8.372 6.364 1.00 93.19 111 SER A O 1
ATOM 855 N N . TYR A 1 112 ? 2.177 -10.068 5.997 1.00 93.56 112 TYR A N 1
ATOM 856 C CA . TYR A 1 112 ? 1.385 -11.041 6.742 1.00 93.56 112 TYR A CA 1
ATOM 857 C C . TYR A 1 112 ? 1.277 -10.669 8.222 1.00 93.56 112 TYR A C 1
ATOM 859 O O . TYR A 1 112 ? 0.181 -10.704 8.786 1.00 93.56 112 TYR A O 1
ATOM 867 N N . TYR A 1 113 ? 2.387 -10.280 8.859 1.00 93.12 113 TYR A N 1
ATOM 868 C CA . TYR A 1 113 ? 2.350 -9.853 10.257 1.00 93.12 113 TYR A CA 1
ATOM 869 C C . TYR A 1 113 ? 1.680 -8.487 10.432 1.00 93.12 113 TYR A C 1
ATOM 871 O O . TYR A 1 113 ? 0.925 -8.345 11.390 1.00 93.12 113 TYR A O 1
ATOM 879 N N . MET A 1 114 ? 1.825 -7.551 9.484 1.00 92.19 114 MET A N 1
ATOM 880 C CA . MET A 1 114 ? 1.045 -6.301 9.455 1.00 92.19 114 MET A CA 1
ATOM 881 C C . MET A 1 114 ? -0.458 -6.585 9.497 1.00 92.19 114 MET A C 1
ATOM 883 O O . MET A 1 114 ? -1.177 -6.034 10.325 1.00 92.19 114 MET A O 1
ATOM 887 N N . TYR A 1 115 ? -0.938 -7.494 8.645 1.00 91.88 115 TYR A N 1
ATOM 888 C CA . TYR A 1 115 ? -2.334 -7.928 8.654 1.00 91.88 115 TYR A CA 1
ATOM 889 C C . TYR A 1 115 ? -2.713 -8.615 9.974 1.00 91.88 115 TYR A C 1
ATOM 891 O O . TYR A 1 115 ? -3.725 -8.275 10.593 1.00 91.88 115 TYR A O 1
ATOM 899 N N . LYS A 1 116 ? -1.896 -9.570 10.431 1.00 90.69 116 LYS A N 1
ATOM 900 C CA . LYS A 1 116 ? -2.169 -10.360 11.637 1.00 90.69 116 LYS A CA 1
ATOM 901 C C . LYS A 1 116 ? -2.275 -9.494 12.892 1.00 90.69 116 LYS A C 1
ATOM 903 O O . LYS A 1 116 ? -3.067 -9.818 13.771 1.00 90.69 116 LYS A O 1
ATOM 908 N N . LEU A 1 117 ? -1.516 -8.403 12.979 1.00 89.81 117 LEU A N 1
ATOM 909 C CA . LEU A 1 117 ? -1.558 -7.485 14.117 1.00 89.81 117 LEU A CA 1
ATOM 910 C C . LEU A 1 117 ? -2.901 -6.790 14.299 1.00 89.81 117 LEU A C 1
ATOM 912 O O . LEU A 1 117 ? -3.221 -6.411 15.418 1.00 89.81 117 LEU A O 1
ATOM 916 N N . TYR A 1 118 ? -3.696 -6.661 13.240 1.00 89.56 118 TYR A N 1
ATOM 917 C CA . TYR A 1 118 ? -5.049 -6.126 13.344 1.00 89.56 118 TYR A CA 1
ATOM 918 C C . TYR A 1 118 ? -6.101 -7.209 13.605 1.00 89.56 118 TYR A C 1
ATOM 920 O O . TYR A 1 118 ? -7.187 -6.900 14.080 1.00 89.56 118 TYR A O 1
ATOM 928 N N . ARG A 1 119 ? -5.792 -8.492 13.386 1.00 89.06 119 ARG A N 1
ATOM 929 C CA . ARG A 1 119 ? -6.688 -9.626 13.684 1.00 89.06 119 ARG A CA 1
ATOM 930 C C . ARG A 1 119 ? -6.665 -9.987 15.172 1.00 89.06 119 ARG A C 1
ATOM 932 O O . ARG A 1 119 ? -6.295 -11.094 15.556 1.00 89.06 119 ARG A O 1
ATOM 939 N N . ILE A 1 120 ? -7.006 -9.015 16.016 1.00 85.50 120 ILE A N 1
ATOM 940 C CA . ILE A 1 120 ? -7.055 -9.168 17.471 1.00 85.50 120 ILE A CA 1
ATOM 941 C C . ILE A 1 120 ? -8.500 -9.483 17.875 1.00 85.50 120 ILE A C 1
ATOM 943 O O . ILE A 1 120 ? -9.347 -8.605 17.714 1.00 85.50 120 ILE A O 1
ATOM 947 N N . PRO A 1 121 ? -8.787 -10.641 18.499 1.00 83.94 121 PRO A N 1
ATOM 948 C CA . PRO A 1 121 ? -10.149 -10.995 18.922 1.00 83.94 121 PRO A CA 1
ATOM 949 C C . PRO A 1 121 ? -10.799 -9.976 19.869 1.00 83.94 121 PRO A C 1
ATOM 951 O O . PRO A 1 121 ? -12.004 -9.757 19.841 1.00 83.94 121 PRO A O 1
ATOM 954 N N . ALA A 1 122 ? -9.9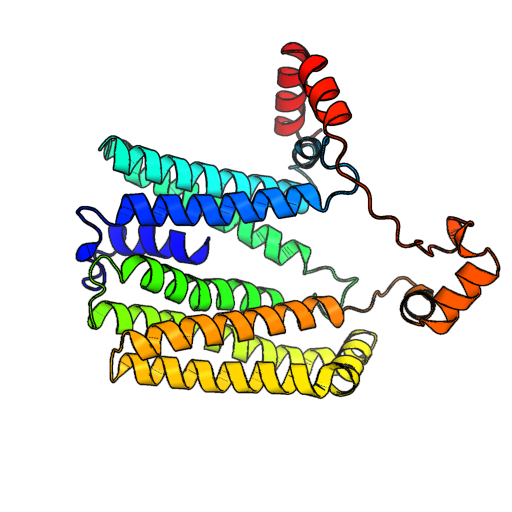89 -9.287 20.680 1.00 81.69 122 ALA A N 1
ATOM 955 C CA . ALA A 1 122 ? -10.436 -8.205 21.558 1.00 81.69 122 ALA A CA 1
ATOM 956 C C . ALA A 1 122 ? -10.825 -6.906 20.819 1.00 81.69 122 ALA A C 1
ATOM 958 O O . ALA A 1 122 ? -11.197 -5.928 21.458 1.00 81.69 122 ALA A O 1
ATOM 959 N N . ARG A 1 123 ? -10.701 -6.846 19.488 1.00 85.50 123 ARG A N 1
ATOM 960 C CA . ARG A 1 123 ? -11.134 -5.716 18.652 1.00 85.50 123 ARG A CA 1
ATOM 961 C C . ARG A 1 123 ? -12.028 -6.246 17.528 1.00 85.50 123 ARG A C 1
ATOM 963 O O . ARG A 1 123 ? -11.568 -6.351 16.391 1.00 85.50 123 ARG A O 1
ATOM 970 N N . PRO A 1 124 ? -13.306 -6.543 17.826 1.00 85.44 124 PRO A N 1
ATOM 971 C CA . PRO A 1 124 ? -14.222 -7.196 16.891 1.00 85.44 124 PRO A CA 1
ATOM 972 C C . PRO A 1 124 ? -14.345 -6.484 15.536 1.00 85.44 124 PRO A C 1
ATOM 974 O O . PRO A 1 124 ? -14.422 -7.133 14.499 1.00 85.44 124 PRO A O 1
ATOM 977 N N . PHE A 1 125 ? -14.268 -5.148 15.523 1.00 88.06 125 PHE A N 1
ATOM 978 C CA . PHE A 1 125 ? -14.280 -4.362 14.286 1.00 88.06 125 PHE A CA 1
ATOM 979 C C . PHE A 1 125 ? -13.113 -4.694 13.337 1.00 88.06 125 PHE A C 1
ATOM 981 O O . PHE A 1 125 ? -13.300 -4.700 12.120 1.00 88.06 125 PHE A O 1
ATOM 988 N N . TRP A 1 126 ? -11.917 -4.964 13.873 1.00 90.00 126 TRP A N 1
ATOM 989 C CA . TRP A 1 126 ? -10.730 -5.310 13.085 1.00 90.00 126 TRP A CA 1
ATOM 990 C C . TRP A 1 126 ? -10.582 -6.808 12.815 1.00 90.00 126 TRP A C 1
ATOM 992 O O . TRP A 1 126 ? -9.934 -7.180 11.828 1.00 90.00 126 TRP A O 1
ATOM 1002 N N . ASP A 1 127 ? -11.153 -7.667 13.664 1.00 91.19 127 ASP A N 1
ATOM 1003 C CA . ASP A 1 127 ? -11.037 -9.125 13.564 1.00 91.19 127 ASP A CA 1
ATOM 1004 C C . ASP A 1 127 ? -11.924 -9.725 12.463 1.00 91.19 127 ASP A C 1
ATOM 1006 O O . ASP A 1 127 ? -12.774 -10.583 12.679 1.00 91.19 127 ASP A O 1
ATOM 1010 N N . HIS A 1 128 ? -11.693 -9.283 11.233 1.00 92.06 128 HIS A N 1
ATOM 1011 C CA . HIS A 1 128 ? -12.376 -9.769 10.049 1.00 92.06 128 HIS A CA 1
ATOM 1012 C C . HIS A 1 128 ? -11.401 -9.840 8.868 1.00 92.06 128 HIS A C 1
ATOM 1014 O O . HIS A 1 128 ? -10.401 -9.119 8.796 1.00 92.06 128 HIS A O 1
ATOM 1020 N N . TRP A 1 129 ? -11.672 -10.721 7.904 1.00 92.81 129 TRP A N 1
ATOM 1021 C CA . TRP A 1 129 ? -10.792 -10.914 6.742 1.00 92.81 129 TRP A CA 1
ATOM 1022 C C . TRP A 1 129 ? -10.757 -9.687 5.817 1.00 92.81 129 TRP A C 1
ATOM 1024 O O . TRP A 1 129 ? -9.788 -9.499 5.081 1.00 92.81 129 TRP A O 1
ATOM 1034 N N . GLN A 1 130 ? -11.764 -8.812 5.915 1.00 94.12 130 GLN A N 1
ATOM 1035 C CA . GLN A 1 130 ? -11.805 -7.518 5.226 1.00 94.12 130 GLN A CA 1
ATOM 1036 C C . GLN A 1 130 ? -10.583 -6.653 5.543 1.00 94.12 130 GLN A C 1
ATOM 1038 O O . GLN A 1 130 ? -10.125 -5.930 4.667 1.00 94.12 130 GLN A O 1
ATOM 1043 N N . THR A 1 131 ? -10.000 -6.752 6.739 1.00 93.06 131 THR A N 1
ATOM 1044 C CA . THR A 1 131 ? -8.763 -6.028 7.054 1.00 93.06 131 THR A CA 1
ATOM 1045 C C . THR A 1 131 ? -7.643 -6.423 6.093 1.00 93.06 131 THR A C 1
ATOM 1047 O O . THR A 1 131 ? -6.928 -5.568 5.574 1.00 93.06 131 THR A O 1
ATOM 1050 N N . GLY A 1 132 ? -7.536 -7.719 5.785 1.00 93.06 132 GLY A N 1
ATOM 1051 C CA . GLY A 1 132 ? -6.600 -8.231 4.790 1.00 93.06 132 GLY A CA 1
ATOM 1052 C C . GLY A 1 132 ? -6.974 -7.780 3.383 1.00 93.06 132 GLY A C 1
ATOM 1053 O O . GLY A 1 132 ? -6.102 -7.344 2.6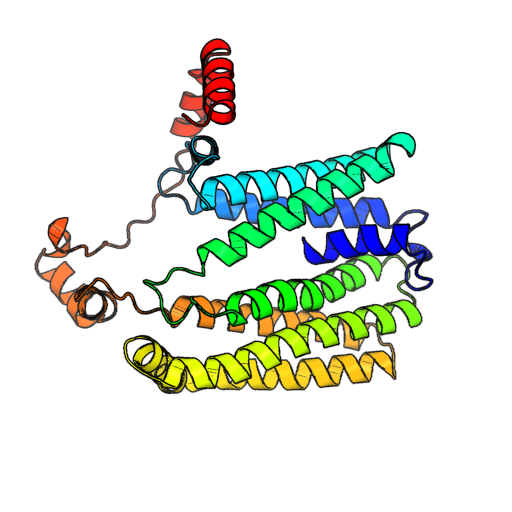33 1.00 93.06 132 GLY A O 1
ATOM 1054 N N . SER A 1 133 ? -8.263 -7.805 3.036 1.00 95.38 133 SER A N 1
ATOM 1055 C CA . SER A 1 133 ? -8.695 -7.381 1.705 1.00 95.38 133 SER A CA 1
ATOM 1056 C C . SER A 1 133 ? -8.460 -5.885 1.463 1.00 95.38 133 SER A C 1
ATOM 1058 O O . SER A 1 133 ? -7.954 -5.501 0.418 1.00 95.38 133 SER A O 1
ATOM 1060 N N . ALA A 1 134 ? -8.702 -5.020 2.444 1.00 93.75 134 ALA A N 1
ATOM 1061 C CA . ALA A 1 134 ? -8.373 -3.603 2.349 1.00 93.75 134 ALA A CA 1
ATOM 1062 C C . ALA A 1 134 ? -6.855 -3.355 2.368 1.00 93.75 134 ALA A C 1
ATOM 1064 O O . ALA A 1 134 ? -6.377 -2.387 1.783 1.00 93.75 134 ALA A O 1
ATOM 1065 N N . PHE A 1 135 ? -6.068 -4.199 3.037 1.00 93.00 135 PHE A N 1
ATOM 1066 C CA . PHE A 1 135 ? -4.612 -4.058 3.061 1.00 93.00 135 PHE A CA 1
ATOM 1067 C C . PHE A 1 135 ? -3.982 -4.433 1.712 1.00 93.00 135 PHE A C 1
ATOM 1069 O O . PHE A 1 135 ? -3.312 -3.609 1.083 1.00 93.00 135 PHE A O 1
ATOM 1076 N N . TYR A 1 136 ? -4.250 -5.649 1.230 1.00 95.50 136 TYR A N 1
ATOM 1077 C CA . TYR A 1 136 ? -3.742 -6.140 -0.051 1.00 95.50 136 TYR A CA 1
ATOM 1078 C C . TYR A 1 136 ? -4.428 -5.467 -1.245 1.00 95.50 136 TYR A C 1
ATOM 1080 O O . TYR A 1 136 ? -3.772 -5.202 -2.248 1.00 95.50 136 TYR A O 1
ATOM 1088 N N . GLY A 1 137 ? -5.704 -5.098 -1.121 1.00 96.50 137 GLY A N 1
ATOM 1089 C CA . GLY A 1 137 ? -6.437 -4.322 -2.120 1.00 96.50 137 GLY A CA 1
ATOM 1090 C C . GLY A 1 137 ? -5.796 -2.961 -2.371 1.00 96.50 137 GLY A C 1
ATOM 1091 O O . GLY A 1 137 ? -5.536 -2.628 -3.522 1.00 96.50 137 GLY A O 1
ATOM 1092 N N . THR A 1 138 ? -5.416 -2.223 -1.318 1.00 95.44 138 THR A N 1
ATOM 1093 C CA . THR A 1 138 ? -4.642 -0.975 -1.465 1.00 95.44 138 THR A CA 1
ATOM 1094 C C . THR A 1 138 ? -3.230 -1.227 -2.009 1.00 95.44 138 THR A C 1
ATOM 1096 O O . THR A 1 138 ? -2.713 -0.417 -2.780 1.00 95.44 138 THR A O 1
ATOM 1099 N N . ALA A 1 139 ? -2.579 -2.334 -1.632 1.00 95.25 139 ALA A N 1
ATOM 1100 C CA . ALA A 1 139 ? -1.267 -2.684 -2.179 1.00 95.25 139 ALA A CA 1
ATOM 1101 C C . ALA A 1 139 ? -1.330 -2.933 -3.696 1.00 95.25 139 ALA A C 1
ATOM 1103 O O . ALA A 1 139 ? -0.430 -2.497 -4.410 1.00 95.25 139 ALA A O 1
ATOM 1104 N N . LEU A 1 140 ? -2.403 -3.563 -4.181 1.00 96.38 140 LEU A N 1
ATOM 1105 C CA . LEU A 1 140 ? -2.668 -3.753 -5.604 1.00 96.38 140 LEU A CA 1
ATOM 1106 C C . LEU A 1 140 ? -3.113 -2.450 -6.272 1.00 96.38 140 LEU A C 1
ATOM 1108 O O . LEU A 1 140 ? -2.545 -2.084 -7.286 1.00 96.38 140 LEU A O 1
ATOM 1112 N N . SER A 1 141 ? -4.057 -1.689 -5.722 1.00 97.44 141 SER A N 1
ATOM 1113 C CA . SER A 1 141 ? -4.556 -0.465 -6.363 1.00 97.44 141 SER A CA 1
ATOM 1114 C C . SER A 1 141 ? -3.549 0.682 -6.334 1.00 97.44 141 SER A C 1
ATOM 1116 O O . SER A 1 141 ? -2.950 1.029 -7.353 1.00 97.44 141 SER A O 1
ATOM 1118 N N . LEU A 1 142 ? -3.294 1.238 -5.153 1.00 97.19 142 LEU A N 1
ATOM 1119 C CA . LEU A 1 142 ? -2.386 2.365 -4.977 1.00 97.19 142 LEU A CA 1
ATOM 1120 C C . LEU A 1 142 ? -0.935 1.991 -5.313 1.00 97.19 142 LEU A C 1
ATOM 1122 O O . LEU A 1 142 ? -0.180 2.838 -5.786 1.00 97.19 142 LEU A O 1
ATOM 1126 N N . GLY A 1 143 ? -0.529 0.735 -5.095 1.00 96.31 143 GLY A N 1
ATOM 1127 C CA . GLY A 1 143 ? 0.797 0.259 -5.498 1.00 96.31 143 GLY A CA 1
ATOM 1128 C C . GLY A 1 143 ? 0.991 0.232 -7.014 1.00 96.31 143 GLY A C 1
ATOM 1129 O O . GLY A 1 143 ? 2.029 0.703 -7.475 1.00 96.31 143 GLY A O 1
ATOM 1130 N N . SER A 1 144 ? -0.001 -0.236 -7.782 1.00 95.50 144 SER A N 1
ATOM 1131 C CA . SER A 1 144 ? 0.056 -0.212 -9.254 1.00 95.50 144 SER A CA 1
ATOM 1132 C C . SER A 1 144 ? 0.094 1.216 -9.786 1.00 95.50 144 SER A C 1
ATOM 1134 O O . SER A 1 144 ? 0.936 1.547 -10.619 1.00 95.50 144 SER A O 1
ATOM 1136 N N . LEU A 1 145 ? -0.771 2.093 -9.265 1.00 96.88 145 LEU A N 1
ATOM 1137 C CA . LEU A 1 145 ? -0.822 3.486 -9.709 1.00 96.88 145 LEU A CA 1
ATOM 1138 C C . LEU A 1 145 ? 0.455 4.255 -9.347 1.00 96.88 145 LEU A C 1
ATOM 1140 O O . LEU A 1 145 ? 0.953 5.021 -10.165 1.00 96.88 145 LEU A O 1
ATOM 1144 N N . LEU A 1 146 ? 1.030 4.015 -8.161 1.00 96.88 146 LEU A N 1
ATOM 1145 C CA . LEU A 1 146 ? 2.326 4.587 -7.787 1.00 96.88 146 LEU A CA 1
ATOM 1146 C C . LEU A 1 146 ? 3.436 4.122 -8.735 1.00 96.88 146 LEU A C 1
ATOM 1148 O O . LEU A 1 146 ? 4.253 4.936 -9.148 1.00 96.88 146 LEU A O 1
ATOM 1152 N N . PHE A 1 147 ? 3.470 2.832 -9.081 1.00 93.88 147 PHE A N 1
ATOM 1153 C CA . PHE A 1 147 ? 4.444 2.312 -10.038 1.00 93.88 147 PHE A CA 1
ATOM 1154 C C . PHE A 1 147 ? 4.309 2.992 -11.405 1.00 93.88 147 PHE A C 1
ATOM 1156 O O . PHE A 1 147 ? 5.295 3.512 -11.922 1.00 93.88 147 PHE A O 1
ATOM 1163 N N . GLY A 1 148 ? 3.092 3.069 -11.952 1.00 92.56 148 GLY A N 1
ATOM 1164 C CA . GLY A 1 148 ? 2.849 3.741 -13.231 1.00 92.56 148 GLY A CA 1
ATOM 1165 C C . GLY A 1 148 ? 3.180 5.230 -13.204 1.00 92.56 148 GLY A C 1
ATOM 1166 O O . GLY A 1 148 ? 3.764 5.734 -14.156 1.00 92.56 148 GLY A O 1
ATOM 1167 N N . LEU A 1 149 ? 2.901 5.923 -12.094 1.00 94.31 149 LEU A N 1
ATOM 1168 C CA . LEU A 1 149 ? 3.250 7.335 -11.928 1.00 94.31 149 LEU A CA 1
ATOM 1169 C C . LEU A 1 149 ? 4.769 7.546 -11.964 1.00 94.31 149 LEU A C 1
ATOM 1171 O O . LEU A 1 149 ? 5.242 8.476 -12.608 1.00 94.31 149 LEU A O 1
ATOM 1175 N N . LEU A 1 150 ? 5.532 6.676 -11.298 1.00 92.75 150 LEU A N 1
ATOM 1176 C CA . LEU A 1 150 ? 6.996 6.736 -11.308 1.00 92.75 150 LEU A CA 1
ATOM 1177 C C . LEU A 1 150 ? 7.590 6.323 -12.662 1.00 92.75 150 LEU A C 1
ATOM 1179 O O . LEU A 1 150 ? 8.666 6.793 -13.017 1.00 92.75 150 LEU A O 1
ATOM 1183 N N . LEU A 1 151 ? 6.898 5.463 -13.414 1.00 90.00 151 LEU A N 1
ATOM 1184 C CA . LEU A 1 151 ? 7.312 5.023 -14.747 1.00 90.00 151 LEU A CA 1
ATOM 1185 C C . LEU A 1 151 ? 6.954 6.035 -15.849 1.00 90.00 151 LEU A C 1
ATOM 1187 O O . LEU A 1 151 ? 7.598 6.050 -16.894 1.00 90.00 151 LEU A O 1
ATOM 1191 N N . MET A 1 152 ? 5.967 6.906 -15.621 1.00 88.44 152 MET A N 1
ATOM 1192 C CA . MET A 1 152 ? 5.462 7.871 -16.605 1.00 88.44 152 MET A CA 1
ATOM 1193 C C . MET A 1 152 ? 6.552 8.768 -17.233 1.00 88.44 152 MET A C 1
ATOM 1195 O O . MET A 1 152 ? 6.565 8.860 -18.462 1.00 88.44 152 MET A O 1
ATOM 1199 N N . PRO A 1 153 ? 7.514 9.351 -16.481 1.00 88.94 153 PRO A N 1
ATOM 1200 C CA . PRO A 1 153 ? 8.607 10.146 -17.060 1.00 88.94 153 PRO A CA 1
ATOM 1201 C C . PRO A 1 153 ? 9.544 9.357 -17.984 1.00 88.94 153 PRO A C 1
ATOM 1203 O O . PRO A 1 153 ? 10.275 9.951 -18.771 1.00 88.94 153 PRO A O 1
ATOM 1206 N N . PHE A 1 154 ? 9.532 8.027 -17.889 1.00 86.19 154 PHE A N 1
ATOM 1207 C CA . PHE A 1 154 ? 10.371 7.128 -18.680 1.00 86.19 154 PHE A CA 1
ATOM 1208 C C . PHE A 1 154 ? 9.616 6.517 -19.869 1.00 86.19 154 PHE A C 1
ATOM 1210 O O . PHE A 1 154 ? 10.123 5.596 -20.500 1.00 86.19 154 PHE A O 1
ATOM 1217 N N . GLY A 1 155 ? 8.419 7.020 -20.191 1.00 82.69 155 GLY A N 1
ATOM 1218 C CA . GLY A 1 155 ? 7.630 6.563 -21.335 1.00 82.69 155 GLY A CA 1
ATOM 1219 C C . GLY A 1 155 ? 6.777 5.340 -21.009 1.00 82.69 155 GLY A C 1
ATOM 1220 O O . GLY A 1 155 ? 7.010 4.251 -21.541 1.00 82.69 155 GLY A O 1
ATOM 1221 N N . LEU A 1 156 ? 5.785 5.524 -20.131 1.00 85.81 156 LEU A N 1
ATOM 1222 C CA . LEU A 1 156 ? 4.738 4.531 -19.881 1.00 85.81 156 LEU A CA 1
ATOM 1223 C C . LEU A 1 156 ? 3.873 4.370 -21.142 1.00 85.81 156 LEU A C 1
ATOM 1225 O O . LEU A 1 156 ? 3.243 5.324 -21.586 1.00 85.81 156 LEU A O 1
ATOM 1229 N N . SER A 1 157 ? 3.851 3.161 -21.703 1.00 86.62 157 SER A N 1
ATOM 1230 C CA . SER A 1 157 ? 3.028 2.839 -22.875 1.00 86.62 157 SER A CA 1
ATOM 1231 C C . SER A 1 157 ? 1.539 2.748 -22.530 1.00 86.62 157 SER A C 1
ATOM 1233 O O . SER A 1 157 ? 1.182 2.396 -21.404 1.00 86.62 157 SER A O 1
ATOM 1235 N N . ASP A 1 158 ? 0.674 2.950 -23.523 1.00 88.50 158 ASP A N 1
ATOM 1236 C CA . ASP A 1 158 ? -0.779 2.767 -23.397 1.00 88.50 158 ASP A CA 1
ATOM 1237 C C . ASP A 1 158 ? -1.140 1.359 -22.905 1.00 88.50 158 ASP A C 1
ATOM 1239 O O . ASP A 1 158 ? -1.930 1.195 -21.976 1.00 88.50 158 ASP A O 1
ATOM 1243 N N . ALA A 1 159 ? -0.466 0.332 -23.434 1.00 87.69 159 ALA A N 1
ATOM 1244 C CA . ALA A 1 159 ? -0.603 -1.041 -22.952 1.00 87.69 159 ALA A CA 1
ATOM 1245 C C . ALA A 1 159 ? -0.219 -1.178 -21.466 1.00 87.69 159 ALA A C 1
ATOM 1247 O O . ALA A 1 159 ? -0.832 -1.954 -20.730 1.00 87.69 159 ALA A O 1
ATOM 1248 N N . GLY A 1 160 ? 0.774 -0.415 -21.002 1.00 87.88 160 GLY A N 1
ATOM 1249 C CA . GLY A 1 160 ? 1.149 -0.359 -19.592 1.00 87.88 160 GLY A CA 1
ATOM 1250 C C . GLY A 1 160 ? 0.129 0.337 -18.713 1.00 87.88 160 GLY A C 1
ATOM 1251 O O . GLY A 1 160 ? -0.172 -0.173 -17.635 1.00 87.88 160 GLY A O 1
ATOM 1252 N N . VAL A 1 161 ? -0.475 1.424 -19.190 1.00 91.19 161 VAL A N 1
ATOM 1253 C CA . VAL A 1 161 ? -1.609 2.064 -18.512 1.00 91.19 161 VAL A CA 1
ATOM 1254 C C . VAL A 1 161 ? -2.762 1.073 -18.356 1.00 91.19 161 VAL A C 1
ATOM 1256 O O . VAL A 1 161 ? -3.260 0.907 -17.245 1.00 91.19 161 VAL A O 1
ATOM 1259 N N . MET A 1 162 ? -3.132 0.354 -19.421 1.00 91.69 162 MET A N 1
ATOM 1260 C CA . MET A 1 162 ? -4.210 -0.642 -19.381 1.00 91.69 162 MET A CA 1
ATOM 1261 C C . MET A 1 162 ? -3.922 -1.767 -18.376 1.00 91.69 162 MET A C 1
ATOM 1263 O O . MET A 1 162 ? -4.792 -2.133 -17.585 1.00 91.69 162 MET A O 1
ATOM 1267 N N . GLN A 1 163 ? -2.697 -2.307 -18.361 1.00 91.12 163 GLN A N 1
ATOM 1268 C CA . GLN A 1 163 ? -2.314 -3.369 -17.424 1.00 91.12 163 GLN A CA 1
ATOM 1269 C C . GLN A 1 163 ? -2.333 -2.887 -15.969 1.00 91.12 163 GLN A C 1
ATOM 1271 O O . GLN A 1 163 ? -2.903 -3.555 -15.103 1.00 91.12 163 GLN A O 1
ATOM 1276 N N . ILE A 1 164 ? -1.772 -1.707 -15.703 1.00 93.56 164 ILE A N 1
ATOM 1277 C CA . ILE A 1 164 ? -1.776 -1.088 -14.374 1.00 93.56 164 ILE A CA 1
ATOM 1278 C C . ILE A 1 164 ? -3.209 -0.812 -13.913 1.00 93.56 164 ILE A C 1
ATOM 1280 O O . ILE A 1 164 ? -3.548 -1.133 -12.774 1.00 93.56 164 ILE A O 1
ATOM 1284 N N . ALA A 1 165 ? -4.059 -0.283 -14.795 1.00 95.88 165 ALA A N 1
ATOM 1285 C CA . ALA A 1 165 ? -5.468 -0.037 -14.510 1.00 95.88 165 ALA A CA 1
ATOM 1286 C C . ALA A 1 165 ? -6.222 -1.340 -14.206 1.00 95.88 165 ALA A C 1
ATOM 1288 O O . ALA A 1 165 ? -7.008 -1.380 -13.262 1.00 95.88 165 ALA A O 1
ATOM 1289 N N . SER A 1 166 ? -5.934 -2.431 -14.924 1.00 94.94 166 SER A N 1
ATOM 1290 C CA . SER A 1 166 ? -6.586 -3.726 -14.694 1.00 94.94 166 SER A CA 1
ATOM 1291 C C . SER A 1 166 ? -6.265 -4.316 -13.314 1.00 94.94 166 SER A C 1
ATOM 1293 O O . SER A 1 166 ? -7.166 -4.728 -12.582 1.00 94.94 166 SER A O 1
ATOM 1295 N N . ILE A 1 167 ? -4.997 -4.289 -12.894 1.00 95.75 167 ILE A N 1
ATOM 1296 C CA . ILE A 1 167 ? -4.592 -4.766 -11.564 1.00 95.75 167 ILE A CA 1
ATOM 1297 C C . ILE A 1 167 ? -5.074 -3.805 -10.479 1.00 95.75 167 ILE A C 1
ATOM 1299 O O . ILE A 1 167 ? -5.482 -4.246 -9.400 1.00 95.75 167 ILE A O 1
ATOM 1303 N N . ALA A 1 168 ? -5.098 -2.500 -10.758 1.00 97.38 168 ALA A N 1
ATOM 1304 C CA . ALA A 1 168 ? -5.650 -1.543 -9.817 1.00 97.38 168 ALA A CA 1
ATOM 1305 C C . ALA A 1 168 ? -7.158 -1.739 -9.606 1.00 97.38 168 ALA A C 1
ATOM 1307 O O . ALA A 1 168 ? -7.618 -1.690 -8.463 1.00 97.38 168 ALA A O 1
ATOM 1308 N N . LEU A 1 169 ? -7.905 -2.046 -10.670 1.00 98.19 169 LEU A N 1
ATOM 1309 C CA . LEU A 1 169 ? -9.316 -2.417 -10.611 1.00 98.19 169 LEU A CA 1
ATOM 1310 C C . LEU A 1 169 ? -9.526 -3.679 -9.769 1.00 98.19 169 LEU A C 1
ATOM 1312 O O . LEU A 1 169 ? -10.401 -3.682 -8.906 1.00 98.19 169 LEU A O 1
ATOM 1316 N N . LEU A 1 170 ? -8.697 -4.715 -9.948 1.00 97.56 170 LEU A N 1
ATOM 1317 C CA . LEU A 1 170 ? -8.741 -5.918 -9.107 1.00 97.56 170 LEU A CA 1
ATOM 1318 C C . LEU A 1 170 ? -8.522 -5.586 -7.624 1.00 97.56 170 LEU A C 1
ATOM 1320 O O . LEU A 1 170 ? -9.255 -6.081 -6.768 1.00 97.56 170 LEU A O 1
ATOM 1324 N N . GLY A 1 171 ? -7.560 -4.712 -7.312 1.00 97.56 171 GLY A N 1
ATOM 1325 C CA . GLY A 1 171 ? -7.316 -4.242 -5.947 1.00 97.56 171 GLY A CA 1
ATOM 1326 C C . GLY A 1 171 ? -8.512 -3.502 -5.339 1.00 97.56 171 GLY A C 1
ATOM 1327 O O . GLY A 1 171 ? -8.908 -3.789 -4.207 1.00 97.56 171 GLY A O 1
ATOM 1328 N N . LEU A 1 172 ? -9.126 -2.589 -6.101 1.00 97.88 172 LEU A N 1
ATOM 1329 C CA . LEU A 1 172 ? -10.321 -1.845 -5.684 1.00 97.88 172 LEU A CA 1
ATOM 1330 C C . LEU A 1 172 ? -11.545 -2.754 -5.517 1.00 97.88 172 LEU A C 1
ATOM 1332 O O . LEU A 1 172 ? -12.312 -2.579 -4.569 1.00 97.88 172 LEU A O 1
ATOM 1336 N N . ALA A 1 173 ? -11.719 -3.740 -6.398 1.00 97.56 173 ALA A N 1
ATOM 1337 C CA . ALA A 1 173 ? -12.793 -4.723 -6.308 1.00 97.56 173 ALA A CA 1
ATOM 1338 C C . ALA A 1 173 ? -12.636 -5.595 -5.055 1.00 97.56 173 ALA A C 1
ATOM 1340 O O . ALA A 1 173 ? -13.587 -5.764 -4.294 1.00 97.56 173 ALA A O 1
ATOM 1341 N N . LEU A 1 174 ? -11.422 -6.082 -4.786 1.00 97.12 174 LEU A N 1
ATOM 1342 C CA . LEU A 1 174 ? -11.106 -6.890 -3.609 1.00 97.12 174 LEU A CA 1
ATOM 1343 C C . LEU A 1 174 ? -11.324 -6.111 -2.297 1.00 97.12 174 LEU A C 1
ATOM 1345 O O . LEU A 1 174 ? -11.884 -6.646 -1.333 1.00 97.12 174 LEU A O 1
ATOM 1349 N N . GLU A 1 175 ? -10.958 -4.828 -2.264 1.00 96.75 175 GLU A N 1
ATOM 1350 C CA . GLU A 1 175 ? -11.279 -3.941 -1.142 1.00 96.75 175 GLU A CA 1
ATOM 1351 C C . GLU A 1 175 ? -12.801 -3.733 -0.998 1.00 96.75 175 GLU A C 1
ATOM 1353 O O . GLU A 1 175 ? -13.345 -3.860 0.102 1.00 96.75 175 GLU A O 1
ATOM 1358 N N . SER A 1 176 ? -13.505 -3.478 -2.104 1.00 95.81 176 SER A N 1
ATOM 1359 C CA . SER A 1 176 ? -14.954 -3.229 -2.118 1.00 95.81 176 SER A CA 1
ATOM 1360 C C . SER A 1 176 ? -15.760 -4.436 -1.634 1.00 95.81 176 SER A C 1
ATOM 1362 O O . SER A 1 176 ? -16.636 -4.285 -0.782 1.00 95.81 176 SER A O 1
ATOM 1364 N N . ILE A 1 177 ? -15.432 -5.643 -2.108 1.00 96.12 177 ILE A N 1
ATOM 1365 C CA . ILE A 1 177 ? -16.068 -6.896 -1.671 1.00 96.12 177 ILE A CA 1
ATOM 1366 C C . ILE A 1 177 ? -15.861 -7.090 -0.165 1.00 96.12 177 ILE A C 1
ATOM 1368 O O . ILE A 1 177 ? -16.812 -7.395 0.557 1.00 96.12 177 ILE A O 1
ATOM 1372 N N . GLY A 1 178 ? -14.645 -6.836 0.328 1.00 95.31 178 GLY A N 1
ATOM 1373 C CA . GLY A 1 178 ? -14.358 -6.869 1.758 1.00 95.31 178 GLY A CA 1
ATOM 1374 C C . GLY A 1 178 ? -15.256 -5.941 2.564 1.00 95.31 178 GLY A C 1
ATOM 1375 O O . GLY A 1 178 ? -15.862 -6.378 3.540 1.00 95.31 178 GLY A O 1
ATOM 1376 N N . HIS A 1 179 ? -15.381 -4.676 2.151 1.00 93.56 179 HIS A N 1
ATOM 1377 C CA . HIS A 1 179 ? -16.230 -3.691 2.834 1.00 93.56 179 HIS A CA 1
ATOM 1378 C C . HIS A 1 179 ? -17.714 -4.078 2.824 1.00 93.56 179 HIS A C 1
ATOM 1380 O O . HIS A 1 179 ? -18.410 -3.840 3.813 1.00 93.56 179 HIS A O 1
ATOM 1386 N N . ILE A 1 180 ? -18.209 -4.681 1.737 1.00 93.69 180 ILE A N 1
ATOM 1387 C CA . ILE A 1 180 ? -19.601 -5.147 1.637 1.00 93.69 180 ILE A CA 1
ATOM 1388 C C . ILE A 1 180 ? -19.868 -6.265 2.648 1.00 93.69 180 ILE A C 1
ATOM 1390 O O . ILE A 1 180 ? -20.854 -6.195 3.384 1.00 93.69 180 ILE A O 1
ATOM 1394 N N . VAL A 1 181 ? -18.986 -7.266 2.719 1.00 93.88 181 VAL A N 1
ATOM 1395 C CA . VAL A 1 181 ? -19.149 -8.397 3.646 1.00 93.88 181 VAL A CA 1
ATOM 1396 C C . VAL A 1 181 ? -18.945 -7.952 5.092 1.00 93.88 181 VAL A C 1
ATOM 1398 O O . VAL A 1 181 ? -19.755 -8.281 5.956 1.00 93.88 181 VAL A O 1
ATOM 1401 N N . HIS A 1 182 ? -17.928 -7.129 5.355 1.00 93.44 182 HIS A N 1
ATOM 1402 C CA . HIS A 1 182 ? -17.679 -6.575 6.687 1.00 93.44 182 HIS A CA 1
ATOM 1403 C C . HIS A 1 182 ? -18.884 -5.807 7.212 1.00 93.44 182 HIS A C 1
ATOM 1405 O O . HIS A 1 182 ? -19.289 -6.033 8.344 1.00 93.44 182 HIS A O 1
ATOM 1411 N N . ARG A 1 183 ? -19.546 -5.001 6.368 1.00 90.50 183 ARG A N 1
ATOM 1412 C CA . ARG A 1 183 ? -20.776 -4.284 6.738 1.00 90.50 183 ARG A CA 1
ATOM 1413 C C . ARG A 1 183 ? -21.872 -5.209 7.274 1.00 90.50 183 ARG A C 1
ATOM 1415 O O . ARG A 1 183 ? -22.670 -4.773 8.099 1.00 90.50 183 ARG A O 1
ATOM 1422 N N . GLN A 1 184 ? -21.978 -6.434 6.767 1.00 89.06 184 GLN A N 1
ATOM 1423 C CA . GLN A 1 184 ? -22.959 -7.403 7.261 1.00 89.06 184 GLN A CA 1
ATOM 1424 C C . GLN A 1 184 ? -22.516 -7.999 8.597 1.00 89.06 184 GLN A C 1
ATOM 1426 O O . GLN A 1 184 ? -23.342 -8.190 9.485 1.00 89.06 184 GLN A O 1
ATOM 1431 N N . ASP A 1 185 ? -21.219 -8.251 8.747 1.00 88.19 185 ASP A N 1
ATOM 1432 C CA . ASP A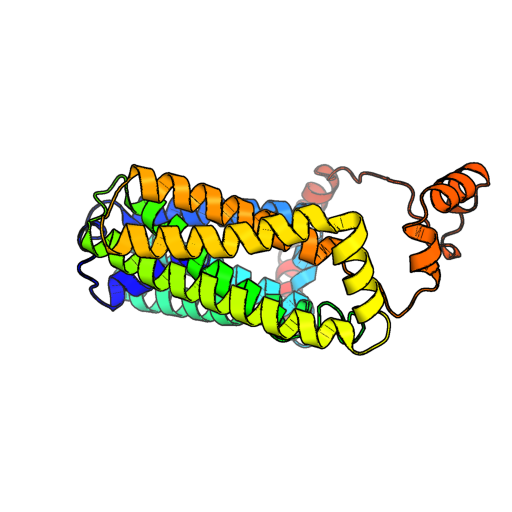 1 185 ? -20.649 -8.847 9.947 1.00 88.19 185 ASP A CA 1
ATOM 1433 C C . ASP A 1 185 ? -20.692 -7.904 11.155 1.00 88.19 185 ASP A C 1
ATOM 1435 O O . ASP A 1 185 ? -21.182 -8.287 12.218 1.00 88.19 185 ASP A O 1
ATOM 1439 N N . VAL A 1 186 ? -20.324 -6.628 10.975 1.00 87.69 186 VAL A N 1
ATOM 1440 C CA . VAL A 1 186 ? -20.346 -5.651 12.077 1.00 87.69 186 VAL A CA 1
ATOM 1441 C C . VAL A 1 186 ? -21.747 -5.356 12.625 1.00 87.69 186 VAL A C 1
ATOM 1443 O O . VAL A 1 186 ? -21.873 -4.821 13.720 1.00 87.69 186 VAL A O 1
ATOM 1446 N N . LYS A 1 187 ? -22.820 -5.739 11.923 1.00 86.62 187 LYS A N 1
ATOM 1447 C CA . LYS A 1 187 ? -24.202 -5.554 12.400 1.00 86.62 187 LYS A CA 1
ATOM 1448 C C . LYS A 1 187 ? -24.670 -6.607 13.404 1.00 86.62 187 LYS A C 1
ATOM 1450 O O . LYS A 1 187 ? -25.735 -6.417 13.983 1.00 86.62 187 LYS A O 1
ATOM 1455 N N . LYS A 1 188 ? -23.950 -7.722 13.566 1.00 79.69 188 LYS A N 1
ATOM 1456 C CA . LYS A 1 188 ? -24.496 -8.917 14.225 1.00 79.69 188 LYS A CA 1
ATOM 1457 C C . LYS A 1 188 ? -24.713 -8.747 15.731 1.00 79.69 188 LYS A C 1
ATOM 1459 O O . LYS A 1 188 ? -25.803 -9.071 16.186 1.00 79.69 188 LYS A O 1
ATOM 1464 N N . PHE A 1 189 ? -23.726 -8.265 16.497 1.00 69.69 189 PHE A N 1
ATOM 1465 C CA . PHE A 1 189 ? -23.885 -8.030 17.942 1.00 69.69 189 PHE A CA 1
ATOM 1466 C C . PHE A 1 189 ? -22.698 -7.270 18.570 1.00 69.69 189 PHE A C 1
ATOM 1468 O O . PHE A 1 189 ? -21.587 -7.283 18.036 1.00 69.69 189 PHE A O 1
ATOM 1475 N N . GLY A 1 190 ? -22.920 -6.676 19.748 1.00 80.00 190 GLY A N 1
ATOM 1476 C CA . GLY A 1 190 ? -21.871 -6.201 20.655 1.00 80.00 190 GLY A CA 1
ATOM 1477 C C . GLY A 1 190 ? -21.151 -4.936 20.186 1.00 80.00 190 GLY A C 1
ATOM 1478 O O . GLY A 1 190 ? -21.731 -4.047 19.569 1.00 80.00 190 GLY A O 1
ATOM 1479 N N . GLU A 1 191 ? -19.859 -4.839 20.477 1.00 80.75 191 GLU A N 1
ATOM 1480 C CA . GLU A 1 191 ? -19.061 -3.643 20.173 1.00 80.75 191 GLU A CA 1
ATOM 1481 C C . GLU A 1 191 ? -18.854 -3.392 18.684 1.00 80.75 191 GLU A C 1
ATOM 1483 O O . GLU A 1 191 ? -18.759 -2.239 18.270 1.00 80.75 191 GLU A O 1
ATOM 1488 N N . SER A 1 192 ? -18.871 -4.443 17.862 1.00 82.00 192 SER A N 1
ATOM 1489 C CA . SER A 1 192 ? -18.917 -4.297 16.405 1.00 82.00 192 SER A CA 1
ATOM 1490 C C . SER A 1 192 ? -20.131 -3.481 15.950 1.00 82.00 192 SER A C 1
ATOM 1492 O O . SER A 1 192 ? -20.019 -2.662 15.036 1.00 82.00 192 SER A O 1
ATOM 1494 N N . GLN A 1 193 ? -21.280 -3.651 16.615 1.00 84.25 193 GLN A N 1
ATOM 1495 C CA . GLN A 1 193 ? -22.498 -2.906 16.307 1.00 84.25 193 GLN A CA 1
ATOM 1496 C C . GLN A 1 193 ? -22.385 -1.443 16.746 1.00 84.25 193 GLN A C 1
ATOM 1498 O O . GLN A 1 193 ? -22.831 -0.557 16.017 1.00 84.25 193 GLN A O 1
ATOM 1503 N N . ALA A 1 194 ? -21.748 -1.175 17.889 1.00 84.62 194 ALA A N 1
ATOM 1504 C CA . ALA A 1 194 ? -21.447 0.188 18.328 1.00 84.62 194 ALA A CA 1
ATOM 1505 C C . ALA A 1 194 ? -20.510 0.900 17.336 1.00 84.62 194 ALA A C 1
ATOM 1507 O O . ALA A 1 194 ? -20.766 2.041 16.952 1.00 84.62 194 ALA A O 1
ATOM 1508 N N . SER A 1 195 ? -19.485 0.202 16.835 1.00 86.00 195 SER A N 1
ATOM 1509 C CA . SER A 1 195 ? -18.612 0.707 15.771 1.00 86.00 195 SER A CA 1
ATOM 1510 C C . SER A 1 195 ? -19.390 1.002 14.487 1.00 86.00 195 SER A C 1
ATOM 1512 O O . SER A 1 195 ? -19.166 2.032 13.855 1.00 86.00 195 SER A O 1
ATOM 1514 N N . TYR A 1 196 ? -20.337 0.136 14.107 1.00 88.06 196 TYR A N 1
ATOM 1515 C CA . TYR A 1 196 ? -21.206 0.372 12.952 1.00 88.06 196 TYR A CA 1
ATOM 1516 C C . TYR A 1 196 ? -22.142 1.573 13.152 1.00 88.06 196 TYR A C 1
ATOM 1518 O O . TYR A 1 196 ? -22.357 2.337 12.211 1.00 88.06 196 TYR A O 1
ATOM 1526 N N . PHE A 1 197 ? -22.689 1.758 14.355 1.00 87.00 197 PHE A N 1
ATOM 1527 C CA . PHE A 1 197 ? -23.512 2.920 14.680 1.00 87.00 197 PHE A CA 1
ATOM 1528 C C . PHE A 1 197 ? -22.710 4.211 14.494 1.00 87.00 197 PHE A C 1
ATOM 1530 O O . PHE A 1 197 ? -23.100 5.040 13.678 1.00 87.00 197 PHE A O 1
ATOM 1537 N N . GLU A 1 198 ? -21.538 4.310 15.126 1.00 87.12 198 GLU A N 1
ATOM 1538 C CA . GLU A 1 198 ? -20.621 5.456 15.018 1.00 87.12 198 GLU A CA 1
ATOM 1539 C C . GLU A 1 198 ? -20.190 5.742 13.567 1.00 87.12 198 GLU A C 1
ATOM 1541 O O . GLU A 1 198 ? -20.072 6.889 13.126 1.00 87.12 198 GLU A O 1
ATOM 1546 N N . GLN A 1 199 ? -19.989 4.679 12.786 1.00 88.88 199 GLN A N 1
ATOM 1547 C CA . GLN A 1 199 ? -19.641 4.752 11.370 1.00 88.88 199 GLN A CA 1
ATOM 1548 C C . GLN A 1 199 ? -20.740 5.387 10.514 1.00 88.88 199 GLN A C 1
ATOM 1550 O O . GLN A 1 199 ? -20.432 6.062 9.531 1.00 88.88 199 GLN A O 1
ATOM 1555 N N . VAL A 1 200 ? -22.008 5.147 10.849 1.00 90.19 200 VAL A N 1
ATOM 1556 C CA . VAL A 1 200 ? -23.160 5.663 10.096 1.00 90.19 200 VAL A CA 1
ATOM 1557 C C . VAL A 1 200 ? -23.624 7.019 10.631 1.00 90.19 200 VAL A C 1
ATOM 1559 O O . VAL A 1 200 ? -24.143 7.815 9.850 1.00 90.19 200 VAL A O 1
ATOM 1562 N N . THR A 1 201 ? -23.409 7.312 11.915 1.00 89.38 201 THR A N 1
ATOM 1563 C CA . THR A 1 201 ? -23.782 8.583 12.547 1.00 89.38 201 THR A CA 1
ATOM 1564 C C . THR A 1 201 ? -22.653 9.610 12.437 1.00 89.38 201 THR A C 1
ATOM 1566 O O . THR A 1 201 ? -22.641 10.401 11.492 1.00 89.38 201 THR A O 1
ATOM 1569 N N . THR A 1 202 ? -21.674 9.581 13.342 1.00 87.81 202 THR A N 1
ATOM 1570 C CA . THR A 1 202 ? -20.581 10.561 13.441 1.00 87.81 202 THR A CA 1
ATOM 1571 C C . THR A 1 202 ? -19.753 10.623 12.162 1.00 87.81 202 THR A C 1
ATOM 1573 O O . THR A 1 202 ? -19.467 11.704 11.645 1.00 87.81 202 THR A O 1
ATOM 1576 N N . PHE A 1 203 ? -19.417 9.461 11.593 1.00 90.00 203 PHE A N 1
ATOM 1577 C CA . PHE A 1 203 ? -18.606 9.366 10.376 1.00 90.00 203 PHE A CA 1
ATOM 1578 C C . PHE A 1 203 ? -19.421 9.094 9.105 1.00 90.00 203 PHE A C 1
ATOM 1580 O O . PHE A 1 203 ? -18.839 8.745 8.076 1.00 90.00 203 PHE A O 1
ATOM 1587 N N . GLY A 1 204 ? -20.744 9.294 9.124 1.00 91.44 204 GLY A N 1
ATOM 1588 C CA . GLY A 1 204 ? -21.632 8.924 8.015 1.00 91.44 204 GLY A CA 1
ATOM 1589 C C . GLY A 1 204 ? -21.228 9.522 6.661 1.00 91.44 204 GLY A C 1
ATOM 1590 O O . GLY A 1 204 ? -21.162 8.805 5.659 1.00 91.44 204 GLY A O 1
ATOM 1591 N N . LYS A 1 205 ? -20.866 10.814 6.630 1.00 92.88 205 LYS A N 1
ATOM 1592 C CA . LYS A 1 205 ? -20.390 11.497 5.409 1.00 92.88 205 LYS A CA 1
ATOM 1593 C C . LYS A 1 205 ? -19.089 10.887 4.887 1.00 92.88 205 LYS A C 1
ATOM 1595 O O . LYS A 1 205 ? -18.979 10.592 3.701 1.00 92.88 205 LYS A O 1
ATOM 1600 N N . THR A 1 206 ? -18.129 10.633 5.774 1.00 93.19 206 THR A N 1
ATOM 1601 C CA . THR A 1 206 ? -16.844 10.006 5.434 1.00 93.19 206 THR A CA 1
ATOM 1602 C C . THR A 1 206 ? -17.038 8.572 4.940 1.00 93.19 206 THR A C 1
ATOM 1604 O O . THR A 1 206 ? -16.439 8.165 3.945 1.00 93.19 206 THR A O 1
ATOM 1607 N N . TYR A 1 207 ? -17.923 7.810 5.589 1.00 92.75 207 TYR A N 1
ATOM 1608 C CA . TYR A 1 207 ? -18.292 6.451 5.202 1.00 92.75 207 TYR A CA 1
ATOM 1609 C C . TYR A 1 207 ? -18.888 6.403 3.789 1.00 92.75 207 TYR A C 1
ATOM 1611 O O . TYR A 1 207 ? -18.461 5.569 2.978 1.00 92.75 207 TYR A O 1
ATOM 1619 N N . GLN A 1 208 ? -19.833 7.303 3.492 1.00 93.88 208 GLN A N 1
ATOM 1620 C CA . GLN A 1 208 ? -20.456 7.448 2.174 1.00 93.88 208 GLN A CA 1
ATOM 1621 C C . GLN A 1 208 ? -19.442 7.900 1.123 1.00 93.88 208 GLN A C 1
ATOM 1623 O O . GLN A 1 208 ? -19.340 7.260 0.080 1.00 93.88 208 GLN A O 1
ATOM 1628 N N . MET A 1 209 ? -18.643 8.927 1.420 1.00 94.50 209 MET A N 1
ATOM 1629 C CA . MET A 1 209 ? -17.626 9.451 0.508 1.00 94.50 209 MET A CA 1
ATOM 1630 C C . MET A 1 209 ? -16.598 8.385 0.131 1.00 94.50 209 MET A C 1
ATOM 1632 O O . MET A 1 209 ? -16.315 8.209 -1.047 1.00 94.50 209 MET A O 1
ATOM 1636 N N . ARG A 1 210 ? -16.091 7.604 1.092 1.00 93.94 210 ARG A N 1
ATOM 1637 C CA . ARG A 1 210 ? -15.141 6.517 0.804 1.00 93.94 210 ARG A CA 1
ATOM 1638 C C . ARG A 1 210 ? -15.765 5.408 -0.052 1.00 93.94 210 ARG A C 1
ATOM 1640 O O . ARG A 1 210 ? -15.096 4.894 -0.937 1.00 93.94 210 ARG A O 1
ATOM 1647 N N . ASN A 1 211 ? -17.042 5.067 0.142 1.00 94.31 211 ASN A N 1
ATOM 1648 C CA . ASN A 1 211 ? -17.724 4.097 -0.730 1.00 94.31 211 ASN A CA 1
ATOM 1649 C C . ASN A 1 211 ? -17.973 4.653 -2.140 1.00 94.31 211 ASN A C 1
ATOM 1651 O O . ASN A 1 211 ? -17.777 3.942 -3.122 1.00 94.31 211 ASN A O 1
ATOM 1655 N N . ALA A 1 212 ? -18.389 5.917 -2.239 1.00 95.88 212 ALA A N 1
ATOM 1656 C CA . ALA A 1 212 ? -18.596 6.587 -3.517 1.00 95.88 212 ALA A CA 1
ATOM 1657 C C . ALA A 1 212 ? -17.282 6.679 -4.302 1.00 95.88 212 ALA A C 1
ATOM 1659 O O . ALA A 1 212 ? -17.252 6.339 -5.481 1.00 95.88 212 ALA A O 1
ATOM 1660 N N . LEU A 1 213 ? -16.182 7.044 -3.635 1.00 96.06 213 LEU A N 1
ATOM 1661 C CA . LEU A 1 213 ? -14.852 7.086 -4.240 1.00 96.06 213 LEU A CA 1
ATOM 1662 C C . LEU A 1 213 ? -14.376 5.709 -4.703 1.00 96.06 213 LEU A C 1
ATOM 1664 O O . LEU A 1 213 ? -13.781 5.632 -5.770 1.00 96.06 213 LEU A O 1
ATOM 1668 N N . LEU A 1 214 ? -14.651 4.621 -3.975 1.00 95.25 214 LEU A N 1
ATOM 1669 C CA . LEU A 1 214 ? -14.353 3.271 -4.473 1.00 95.25 214 LEU A CA 1
ATOM 1670 C C . LEU A 1 214 ? -15.093 2.987 -5.791 1.00 95.25 214 LEU A C 1
ATOM 1672 O O . LEU A 1 214 ? -14.468 2.536 -6.747 1.00 95.25 214 LEU A O 1
ATOM 1676 N N . GLY A 1 215 ? -16.386 3.319 -5.868 1.00 96.88 215 GLY A N 1
ATOM 1677 C CA . GLY A 1 215 ? -17.187 3.197 -7.092 1.00 96.88 215 GLY A CA 1
ATOM 1678 C C . GLY A 1 215 ? -16.641 4.025 -8.258 1.00 96.88 215 GLY A C 1
ATOM 1679 O O . GLY A 1 215 ? -16.394 3.495 -9.340 1.00 96.88 215 GLY A O 1
ATOM 1680 N N . VAL A 1 216 ? -16.396 5.315 -8.018 1.00 97.31 216 VAL A N 1
ATOM 1681 C CA . VAL A 1 216 ? -15.845 6.249 -9.012 1.00 97.31 216 VAL A CA 1
ATOM 1682 C C . VAL A 1 216 ? -14.461 5.802 -9.479 1.00 97.31 216 VAL A C 1
ATOM 1684 O O . VAL A 1 216 ? -14.202 5.774 -10.676 1.00 97.31 216 VAL A O 1
ATOM 1687 N N . ASN A 1 217 ? -13.583 5.390 -8.563 1.00 97.94 217 ASN A N 1
ATOM 1688 C CA . ASN A 1 217 ? -12.243 4.928 -8.916 1.00 97.94 217 ASN A CA 1
ATOM 1689 C C . ASN A 1 217 ? -12.282 3.655 -9.764 1.00 97.94 217 ASN A C 1
ATOM 1691 O O . ASN A 1 217 ? -11.510 3.553 -10.711 1.00 97.94 217 ASN A O 1
ATOM 1695 N N . MET A 1 218 ? -13.192 2.714 -9.487 1.00 98.06 218 MET A N 1
ATOM 1696 C CA . MET A 1 218 ? -13.376 1.543 -10.352 1.00 98.06 218 MET A CA 1
ATOM 1697 C C . MET A 1 218 ? -13.825 1.949 -11.763 1.00 98.06 218 MET A C 1
ATOM 1699 O O . MET A 1 218 ? -13.271 1.447 -12.737 1.00 98.06 218 MET A O 1
ATOM 1703 N N . ALA A 1 219 ? -14.760 2.897 -11.888 1.00 97.88 219 ALA A N 1
ATOM 1704 C CA . ALA A 1 219 ? -15.183 3.416 -13.190 1.00 97.88 219 ALA A CA 1
ATOM 1705 C C . ALA A 1 219 ? -14.036 4.120 -13.939 1.00 97.88 219 ALA A C 1
ATOM 1707 O O . ALA A 1 219 ? -13.855 3.894 -15.132 1.00 97.88 219 ALA A O 1
ATOM 1708 N N . ILE A 1 220 ? -13.212 4.908 -13.237 1.00 97.62 220 ILE A N 1
ATOM 1709 C CA . ILE A 1 220 ? -12.018 5.544 -13.815 1.00 97.62 220 ILE A CA 1
ATOM 1710 C C . ILE A 1 220 ? -11.004 4.492 -14.283 1.00 97.62 220 ILE A C 1
ATOM 1712 O O . ILE A 1 220 ? -10.413 4.669 -15.343 1.00 97.62 220 ILE A O 1
ATOM 1716 N N . MET A 1 221 ? -10.808 3.392 -13.545 1.00 98.12 221 MET A N 1
ATOM 1717 C CA . MET A 1 221 ? -9.923 2.310 -14.001 1.00 98.12 221 MET A CA 1
ATOM 1718 C C . MET A 1 221 ? -10.438 1.678 -15.297 1.00 98.12 221 MET A C 1
ATOM 1720 O O . MET A 1 221 ? -9.652 1.458 -16.212 1.00 98.12 221 MET A O 1
ATOM 1724 N N . VAL A 1 222 ? -11.749 1.434 -15.408 1.00 97.81 222 VAL A N 1
ATOM 1725 C CA . VAL A 1 222 ? -12.357 0.930 -16.651 1.00 97.81 222 VAL A CA 1
ATOM 1726 C C . VAL A 1 222 ? -12.183 1.936 -17.791 1.00 97.81 222 VAL A C 1
ATOM 1728 O O . VAL A 1 222 ? -11.829 1.538 -18.897 1.00 97.81 222 VAL A O 1
ATOM 1731 N N . TRP A 1 223 ? -12.353 3.235 -17.529 1.00 97.25 223 TRP A N 1
ATOM 1732 C CA . TRP A 1 223 ? -12.112 4.274 -18.532 1.00 97.25 223 TRP A CA 1
ATOM 1733 C C . TRP A 1 223 ? -10.648 4.287 -18.989 1.00 97.25 223 TRP A C 1
ATOM 1735 O O . TRP A 1 223 ? -10.395 4.238 -20.186 1.00 97.25 223 TRP A O 1
ATOM 1745 N N . LEU A 1 224 ? -9.682 4.220 -18.069 1.00 96.19 224 LEU A N 1
ATOM 1746 C CA . LEU A 1 224 ? -8.254 4.123 -18.401 1.00 96.19 224 LEU A CA 1
ATOM 1747 C C . LEU A 1 224 ? -7.895 2.879 -19.221 1.00 96.19 224 LEU A C 1
ATOM 1749 O O . LEU A 1 224 ? -6.917 2.903 -19.963 1.00 96.19 224 LEU A O 1
ATOM 1753 N N . MET A 1 225 ? -8.656 1.790 -19.085 1.00 95.31 225 MET A N 1
ATOM 1754 C CA . MET A 1 225 ? -8.476 0.594 -19.909 1.00 95.31 225 MET A CA 1
ATOM 1755 C C . MET A 1 225 ? -8.982 0.782 -21.344 1.00 95.31 225 MET A C 1
ATOM 1757 O O . MET A 1 225 ? -8.489 0.098 -22.233 1.00 95.31 225 MET A O 1
ATOM 1761 N N . MET A 1 226 ? -9.965 1.657 -21.570 1.00 95.75 226 MET A N 1
ATOM 1762 C CA . MET A 1 226 ? -10.516 1.937 -22.902 1.00 95.75 226 MET A CA 1
ATOM 1763 C C . MET A 1 226 ? -9.765 3.077 -23.596 1.00 95.75 226 MET A C 1
ATOM 1765 O O . MET A 1 226 ? -9.432 2.978 -24.771 1.00 95.75 226 MET A O 1
ATOM 1769 N N . GLU A 1 227 ? -9.475 4.142 -22.849 1.00 95.06 227 GLU A N 1
ATOM 1770 C CA . GLU A 1 227 ? -8.798 5.350 -23.317 1.00 95.06 227 GLU A CA 1
ATOM 1771 C C . GLU A 1 227 ? -7.649 5.703 -22.358 1.00 95.06 227 GLU A C 1
ATOM 1773 O O . GLU A 1 227 ? -7.822 6.467 -21.399 1.00 95.06 227 GLU A O 1
ATOM 1778 N N . PRO A 1 228 ? -6.454 5.134 -22.587 1.00 93.19 228 PRO A N 1
ATOM 1779 C CA . PRO A 1 228 ? -5.259 5.485 -21.835 1.00 93.19 228 PRO A CA 1
ATOM 1780 C C . PRO A 1 228 ? -4.964 6.985 -21.924 1.00 93.19 228 PRO A C 1
ATOM 1782 O O . PRO A 1 228 ? -4.798 7.550 -23.001 1.00 93.19 228 PRO A O 1
ATOM 1785 N N . SER A 1 229 ? -4.892 7.651 -20.772 1.00 93.62 229 SER A N 1
ATOM 1786 C CA . SER A 1 229 ? -4.601 9.083 -20.691 1.00 93.62 229 SER A CA 1
ATOM 1787 C C . SER A 1 229 ? -3.752 9.386 -19.467 1.00 93.62 229 SER A C 1
ATOM 1789 O O . SER A 1 229 ? -4.103 9.020 -18.344 1.00 93.62 229 SER A O 1
ATOM 1791 N N . ALA A 1 230 ? -2.640 10.096 -19.668 1.00 91.31 230 ALA A N 1
ATOM 1792 C CA . ALA A 1 230 ? -1.729 10.473 -18.589 1.00 91.31 230 ALA A CA 1
ATOM 1793 C C . ALA A 1 230 ? -2.396 11.396 -17.553 1.00 91.31 230 ALA A C 1
ATOM 1795 O O . ALA A 1 230 ? -2.181 11.238 -16.350 1.00 91.31 230 ALA A O 1
ATOM 1796 N N . LEU A 1 231 ? -3.249 12.324 -18.005 1.00 93.19 231 LEU A N 1
ATOM 1797 C CA . LEU A 1 231 ? -3.984 13.222 -17.113 1.00 93.19 231 LEU A CA 1
ATOM 1798 C C . LEU A 1 231 ? -4.993 12.441 -16.268 1.00 93.19 231 LEU A C 1
ATOM 1800 O O . LEU A 1 231 ? -5.018 12.588 -15.045 1.00 93.19 231 LEU A O 1
ATOM 1804 N N . LEU A 1 232 ? -5.785 11.573 -16.906 1.00 95.31 232 LEU A N 1
ATOM 1805 C CA . LEU A 1 232 ? -6.748 10.728 -16.203 1.00 95.31 232 LEU A CA 1
ATOM 1806 C C . LEU A 1 232 ? -6.037 9.791 -15.218 1.00 95.31 232 LEU A C 1
ATOM 1808 O O . LEU A 1 232 ? -6.505 9.603 -14.097 1.00 95.31 232 LEU A O 1
ATOM 1812 N N . PHE A 1 233 ? -4.864 9.274 -15.590 1.00 95.88 233 PHE A N 1
ATOM 1813 C CA . PHE A 1 233 ? -4.034 8.446 -14.724 1.00 95.88 233 PHE A CA 1
ATOM 1814 C C . PHE A 1 233 ? -3.582 9.212 -13.473 1.00 95.88 233 PHE A C 1
ATOM 1816 O O . PHE A 1 233 ? -3.771 8.725 -12.356 1.00 95.88 233 PHE A O 1
ATOM 1823 N N . ALA A 1 234 ? -3.051 10.429 -13.624 1.00 95.06 234 ALA A N 1
ATOM 1824 C CA . ALA A 1 234 ? -2.626 11.262 -12.497 1.00 95.06 234 ALA A CA 1
ATOM 1825 C C . ALA A 1 234 ? -3.799 11.625 -11.567 1.00 95.06 234 ALA A C 1
ATOM 1827 O O . ALA A 1 234 ? -3.681 11.512 -10.344 1.00 95.06 234 ALA A O 1
ATOM 1828 N N . VAL A 1 235 ? -4.956 11.984 -12.136 1.00 95.94 235 VAL A N 1
ATOM 1829 C C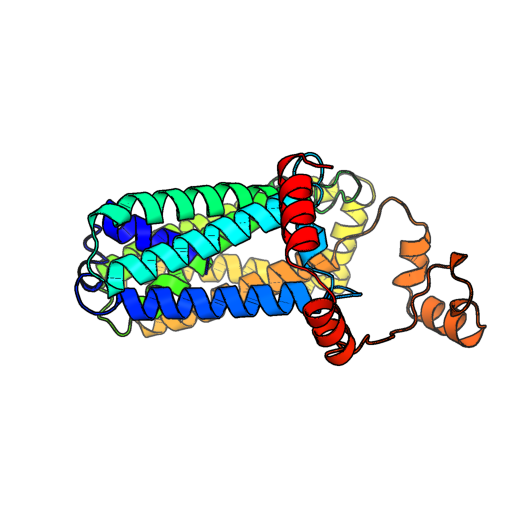A . VAL A 1 235 ? -6.190 12.239 -11.371 1.00 95.94 235 VAL A CA 1
ATOM 1830 C C . VAL A 1 235 ? -6.631 10.984 -10.616 1.00 95.94 235 VAL A C 1
ATOM 1832 O O . VAL A 1 235 ? -6.966 11.057 -9.432 1.00 95.94 235 VAL A O 1
ATOM 1835 N N . SER A 1 236 ? -6.573 9.818 -11.263 1.00 96.62 236 SER A N 1
ATOM 1836 C CA . SER A 1 236 ? -6.929 8.543 -10.642 1.00 96.62 236 SER A CA 1
ATOM 1837 C C . SER A 1 236 ? -6.012 8.191 -9.467 1.00 96.62 236 SER A C 1
ATOM 1839 O O . SER A 1 236 ? -6.497 7.747 -8.429 1.00 96.62 236 SER A O 1
ATOM 1841 N N . PHE A 1 237 ? -4.705 8.463 -9.577 1.00 97.62 237 PHE A N 1
ATOM 1842 C CA . PHE A 1 237 ? -3.749 8.255 -8.491 1.00 97.62 237 PHE A CA 1
ATOM 1843 C C . PHE A 1 237 ? -4.117 9.092 -7.264 1.00 97.62 237 PHE A C 1
ATOM 1845 O O . PHE A 1 237 ? -4.198 8.555 -6.158 1.00 97.62 237 PHE A O 1
ATOM 1852 N N . VAL A 1 238 ? -4.399 10.385 -7.455 1.00 97.38 238 VAL A N 1
ATOM 1853 C CA . VAL A 1 238 ? -4.805 11.279 -6.360 1.00 97.38 238 VAL A CA 1
ATOM 1854 C C . VAL A 1 238 ? -6.134 10.829 -5.752 1.00 97.38 238 VAL A C 1
ATOM 1856 O O . VAL A 1 238 ? -6.252 10.741 -4.532 1.00 97.38 238 VAL A O 1
ATOM 1859 N N . SER A 1 239 ? -7.119 10.480 -6.578 1.00 97.12 239 SER A N 1
ATOM 1860 C CA . SER A 1 239 ? -8.431 10.024 -6.108 1.00 97.12 239 SER A CA 1
ATOM 1861 C C . SER A 1 239 ? -8.351 8.711 -5.314 1.00 97.12 239 SER A C 1
ATOM 1863 O O . SER A 1 239 ? -8.956 8.584 -4.244 1.00 97.12 239 SER A O 1
ATOM 1865 N N . VAL A 1 240 ? -7.554 7.738 -5.772 1.00 97.62 240 VAL A N 1
ATOM 1866 C CA . VAL A 1 240 ? -7.315 6.481 -5.041 1.00 97.62 240 VAL A CA 1
ATOM 1867 C C . VAL A 1 240 ? -6.533 6.736 -3.754 1.00 97.62 240 VAL A C 1
ATOM 1869 O O . VAL A 1 240 ? -6.856 6.138 -2.727 1.00 97.62 240 VAL A O 1
ATOM 1872 N N . LEU A 1 241 ? -5.563 7.655 -3.758 1.00 96.81 241 LEU A N 1
ATOM 1873 C CA . LEU A 1 241 ? -4.830 8.054 -2.555 1.00 96.81 241 LEU A CA 1
ATOM 1874 C C . LEU A 1 241 ? -5.765 8.661 -1.499 1.00 96.81 241 LEU A C 1
ATOM 1876 O O . LEU A 1 241 ? -5.701 8.269 -0.334 1.00 96.81 241 LEU A O 1
ATOM 1880 N N . VAL A 1 242 ? -6.667 9.563 -1.902 1.00 96.00 242 VAL A N 1
ATOM 1881 C CA . VAL A 1 242 ? -7.688 10.142 -1.012 1.00 96.00 242 VAL A CA 1
ATOM 1882 C C . VAL A 1 242 ? -8.624 9.052 -0.490 1.00 96.00 242 VAL A C 1
ATOM 1884 O O . VAL A 1 242 ? -8.862 8.976 0.715 1.00 96.00 242 VAL A O 1
ATOM 1887 N N . SER A 1 243 ? -9.103 8.158 -1.359 1.00 95.75 243 SER A N 1
ATOM 1888 C CA . SER A 1 243 ? -9.957 7.031 -0.963 1.00 95.75 243 SER A CA 1
ATOM 1889 C C . SER A 1 243 ? -9.277 6.130 0.075 1.00 95.75 243 SER A C 1
ATOM 1891 O O . SER A 1 243 ? -9.875 5.804 1.102 1.00 95.75 243 SER A O 1
ATOM 1893 N N . ALA A 1 244 ? -8.009 5.772 -0.152 1.00 95.38 244 ALA A N 1
ATOM 1894 C CA . ALA A 1 244 ? -7.216 4.965 0.771 1.00 95.38 244 ALA A CA 1
ATOM 1895 C C . ALA A 1 244 ? -6.985 5.693 2.105 1.00 95.38 244 ALA A C 1
ATOM 1897 O O . ALA A 1 244 ? -7.102 5.085 3.169 1.00 95.38 244 ALA A O 1
ATOM 1898 N N . TYR A 1 245 ? -6.710 7.000 2.068 1.00 94.62 245 TYR A N 1
ATOM 1899 C CA . TYR A 1 245 ? -6.532 7.821 3.265 1.00 94.62 245 TYR A CA 1
ATOM 1900 C C . TYR A 1 245 ? -7.803 7.865 4.126 1.00 94.62 245 TYR A C 1
ATOM 1902 O O . TYR A 1 245 ? -7.744 7.568 5.321 1.00 94.62 245 TYR A O 1
ATOM 1910 N N . LEU A 1 246 ? -8.967 8.124 3.518 1.00 93.88 246 LEU A N 1
ATOM 1911 C CA . LEU A 1 246 ? -10.259 8.077 4.212 1.00 93.88 246 LEU A CA 1
ATOM 1912 C C . LEU A 1 246 ? -10.553 6.679 4.772 1.00 93.88 246 LEU A C 1
ATOM 1914 O O . LEU A 1 246 ? -11.022 6.550 5.903 1.00 93.88 246 LEU A O 1
ATOM 1918 N N . GLY A 1 247 ? -10.233 5.628 4.011 1.00 92.88 247 GLY A N 1
ATOM 1919 C CA . GLY A 1 247 ? -10.349 4.243 4.463 1.00 92.88 247 GLY A CA 1
ATOM 1920 C C . GLY A 1 247 ? -9.522 3.966 5.720 1.00 92.88 247 GLY A C 1
ATOM 1921 O O . GLY A 1 247 ? -10.022 3.339 6.653 1.00 92.88 247 GLY A O 1
ATOM 1922 N N . ARG A 1 248 ? -8.285 4.477 5.792 1.00 92.56 248 ARG A N 1
ATOM 1923 C CA . ARG A 1 248 ? -7.422 4.335 6.976 1.00 92.56 248 ARG A CA 1
ATOM 1924 C C . ARG A 1 248 ? -7.916 5.165 8.161 1.00 92.56 248 ARG A C 1
ATOM 1926 O O . ARG A 1 248 ? -7.880 4.659 9.277 1.00 92.56 248 ARG A O 1
ATOM 1933 N N . ILE A 1 249 ? -8.433 6.377 7.944 1.00 91.12 249 ILE A N 1
ATOM 1934 C CA . ILE A 1 249 ? -9.049 7.175 9.020 1.00 91.12 249 ILE A CA 1
ATOM 1935 C C . ILE A 1 249 ? -10.204 6.405 9.662 1.00 91.12 249 ILE A C 1
ATOM 1937 O O . ILE A 1 249 ? -10.215 6.224 10.877 1.00 91.12 249 ILE A O 1
ATOM 1941 N N . LEU A 1 250 ? -11.143 5.909 8.850 1.00 91.12 250 LEU A N 1
ATOM 1942 C CA . LEU A 1 250 ? -12.280 5.130 9.347 1.00 91.12 250 LEU A CA 1
ATOM 1943 C C . LEU A 1 250 ? -11.813 3.860 10.062 1.00 91.12 250 LEU A C 1
ATOM 1945 O O . LEU A 1 250 ? -12.303 3.546 11.143 1.00 91.12 250 LEU A O 1
ATOM 1949 N N . PHE A 1 251 ? -10.827 3.164 9.494 1.00 91.31 251 PHE A N 1
ATOM 1950 C CA . PHE A 1 251 ? -10.276 1.948 10.081 1.00 91.31 251 PHE A CA 1
ATOM 1951 C C . PHE A 1 251 ? -9.752 2.153 11.512 1.00 91.31 251 PHE A C 1
ATOM 1953 O O . PHE A 1 251 ? -9.948 1.275 12.347 1.00 91.31 251 PHE A O 1
ATOM 1960 N N . TYR A 1 252 ? -9.122 3.293 11.818 1.00 88.31 252 TYR A N 1
ATOM 1961 C CA . TYR A 1 252 ? -8.628 3.588 13.169 1.00 88.31 252 TYR A CA 1
ATOM 1962 C C . TYR A 1 252 ? -9.677 4.240 14.079 1.00 88.31 252 TYR A C 1
ATOM 1964 O O . TYR A 1 252 ? -9.740 3.916 15.263 1.00 88.31 252 TYR A O 1
ATOM 1972 N N . ALA A 1 253 ? -10.508 5.141 13.551 1.00 86.44 253 ALA A N 1
ATOM 1973 C CA . ALA A 1 253 ? -11.465 5.908 14.352 1.00 86.44 253 ALA A CA 1
ATOM 1974 C C . ALA A 1 253 ? -12.595 5.040 14.935 1.00 86.44 253 ALA A C 1
ATOM 1976 O O . ALA A 1 253 ? -13.062 5.274 16.055 1.00 86.44 253 ALA A O 1
ATOM 1977 N N . LEU A 1 254 ? -13.013 4.019 14.186 1.00 85.62 254 LEU A N 1
ATOM 1978 C CA . LEU A 1 254 ? -14.198 3.213 14.489 1.00 85.62 254 LEU A CA 1
ATOM 1979 C C . LEU A 1 254 ? -13.942 2.082 15.479 1.00 85.62 254 LEU A C 1
ATOM 1981 O O . LEU A 1 254 ? -14.843 1.319 15.810 1.00 85.62 254 LEU A O 1
ATOM 1985 N N . VAL A 1 255 ? -12.722 1.967 15.982 1.00 81.94 255 VAL A N 1
ATOM 1986 C CA . VAL A 1 255 ? -12.342 0.874 16.867 1.00 81.94 255 VAL A CA 1
ATOM 1987 C C . VAL A 1 255 ? -12.763 1.200 18.284 1.00 81.94 255 VAL A C 1
ATOM 1989 O O . VAL A 1 255 ? -12.337 2.200 18.868 1.00 81.94 255 VAL A O 1
ATOM 1992 N N . ILE A 1 256 ? -13.583 0.322 18.847 1.00 71.12 256 ILE A N 1
ATOM 1993 C CA . ILE A 1 256 ? -14.032 0.386 20.235 1.00 71.12 256 ILE A CA 1
ATOM 1994 C C . ILE A 1 256 ? -13.360 -0.777 21.002 1.00 71.12 256 ILE A C 1
ATOM 1996 O O . ILE A 1 256 ? -13.238 -1.869 20.445 1.00 71.12 256 ILE A O 1
ATOM 2000 N N . PRO A 1 257 ? -12.754 -0.541 22.188 1.00 61.81 257 PRO A N 1
ATOM 2001 C CA . PRO A 1 257 ? -12.138 -1.598 23.003 1.00 61.81 257 PRO A CA 1
ATOM 2002 C C . PRO A 1 257 ? -13.154 -2.455 23.749 1.00 61.81 257 PRO A C 1
ATOM 2004 O O . PRO A 1 257 ? -14.021 -1.881 24.404 1.00 61.81 257 PRO A O 1
ATOM 2007 N N . THR A 1 258 ? -12.901 -3.770 23.816 1.00 53.94 258 THR A N 1
ATOM 2008 C CA . THR A 1 258 ? -13.743 -4.697 24.593 1.00 53.94 258 THR A CA 1
ATOM 2009 C C . THR A 1 258 ? -13.494 -4.720 26.088 1.00 53.94 258 THR A C 1
ATOM 2011 O O . THR A 1 258 ? -14.333 -5.160 26.869 1.00 53.94 258 THR A O 1
ATOM 2014 N N . THR A 1 259 ? -12.335 -4.238 26.525 1.00 45.59 259 THR A N 1
ATOM 2015 C CA . THR A 1 259 ? -11.837 -4.489 27.883 1.00 45.59 259 THR A CA 1
ATOM 2016 C C . THR A 1 259 ? -11.862 -3.273 28.801 1.00 45.59 259 THR A C 1
ATOM 2018 O O . THR A 1 259 ? -11.213 -3.297 29.842 1.00 45.59 259 THR A O 1
ATOM 2021 N N . MET A 1 260 ? -12.552 -2.185 28.450 1.00 43.03 260 MET A N 1
ATOM 2022 C CA . MET A 1 260 ? -12.583 -1.004 29.315 1.00 43.03 260 MET A CA 1
ATOM 2023 C C . MET A 1 260 ? -13.960 -0.332 29.348 1.00 43.03 260 MET A C 1
ATOM 2025 O O . MET A 1 260 ? -14.339 0.286 28.352 1.00 43.03 260 MET A O 1
ATOM 2029 N N . PRO A 1 261 ? -14.613 -0.258 30.530 1.00 42.56 261 PRO A N 1
ATOM 2030 C CA . PRO A 1 261 ? -15.575 0.810 30.824 1.00 42.56 261 PRO A CA 1
ATOM 2031 C C . PRO A 1 261 ? -14.973 2.198 30.522 1.00 42.56 261 PRO A C 1
ATOM 2033 O O . PRO A 1 261 ? -15.679 3.126 30.159 1.00 42.56 261 PRO A O 1
ATOM 2036 N N . GLY A 1 262 ? -13.637 2.317 30.569 1.00 43.59 262 GLY A N 1
ATOM 2037 C CA . GLY A 1 262 ? -12.836 3.462 30.123 1.00 43.59 262 GLY A CA 1
ATOM 2038 C C . GLY A 1 262 ? -13.048 3.926 28.676 1.00 43.59 262 GLY A C 1
ATOM 2039 O O . GLY A 1 262 ? -12.852 5.106 28.407 1.00 43.59 262 GLY A O 1
ATOM 2040 N N . GLY A 1 263 ? -13.516 3.078 27.750 1.00 46.81 263 GLY A N 1
ATOM 2041 C CA . GLY A 1 263 ? -13.917 3.534 26.408 1.00 46.81 263 GLY A CA 1
ATOM 2042 C C . GLY A 1 263 ? -15.062 4.557 26.446 1.00 46.81 263 GLY A C 1
ATOM 2043 O O . GLY A 1 263 ? -15.115 5.452 25.605 1.00 46.81 263 GLY A O 1
ATOM 2044 N N . PHE A 1 264 ? -15.911 4.469 27.475 1.00 47.25 264 PHE A N 1
ATOM 2045 C CA . PHE A 1 264 ? -16.973 5.426 27.789 1.00 47.25 264 PHE A CA 1
ATOM 2046 C C . PHE A 1 264 ? -16.428 6.744 28.369 1.00 47.25 264 PHE A C 1
ATOM 2048 O O . PHE A 1 264 ? -17.009 7.804 28.164 1.00 47.25 264 PHE A O 1
ATOM 2055 N N . PHE A 1 265 ? -15.294 6.689 29.069 1.00 48.28 265 PHE A N 1
ATOM 2056 C CA . PHE A 1 265 ? -14.705 7.821 29.788 1.00 48.28 265 PHE A CA 1
ATOM 2057 C C . PHE A 1 265 ? -13.681 8.613 28.957 1.00 48.28 265 PHE A C 1
ATOM 2059 O O . PHE A 1 265 ? -13.598 9.827 29.078 1.00 48.28 265 PHE A O 1
ATOM 2066 N N . TRP A 1 266 ? -12.926 7.962 28.070 1.00 46.06 266 TRP A N 1
ATOM 2067 C CA . TRP A 1 266 ? -11.844 8.605 27.307 1.00 46.06 266 TRP A CA 1
ATOM 2068 C C . TRP A 1 266 ? -12.298 9.303 26.022 1.00 46.06 266 TRP A C 1
ATOM 2070 O O . TRP A 1 266 ? -11.622 10.219 25.565 1.00 46.06 266 TRP A O 1
ATOM 2080 N N . LYS A 1 267 ? -13.408 8.855 25.420 1.00 49.06 267 LYS A N 1
ATOM 2081 C CA . LYS A 1 267 ? -14.032 9.513 24.256 1.00 49.06 267 LYS A CA 1
ATOM 2082 C C . LYS A 1 267 ? -15.107 10.528 24.655 1.00 49.06 267 LYS A C 1
ATOM 2084 O O . LYS A 1 267 ? -15.673 11.184 23.790 1.00 49.06 267 LYS A O 1
ATOM 2089 N N . ASN A 1 268 ? -15.424 10.629 25.945 1.00 61.62 268 ASN A N 1
ATOM 2090 C CA . ASN A 1 268 ? -16.330 11.645 26.448 1.00 61.62 268 ASN A CA 1
ATOM 2091 C C . ASN A 1 268 ? -15.501 12.873 26.817 1.00 61.62 268 ASN A C 1
ATOM 2093 O O . ASN A 1 268 ? -14.933 12.933 27.907 1.00 61.62 268 ASN A O 1
ATOM 2097 N N . ASP A 1 269 ? -15.432 13.837 25.898 1.00 62.00 269 ASP A N 1
ATOM 2098 C CA . ASP A 1 269 ? -14.653 15.066 26.081 1.00 62.00 269 ASP A CA 1
ATOM 2099 C C . ASP A 1 269 ? -15.016 15.778 27.392 1.00 62.00 269 ASP A C 1
ATOM 2101 O O . ASP A 1 269 ? -14.126 16.233 28.102 1.00 62.00 269 ASP A O 1
ATOM 2105 N N . LYS A 1 270 ? -16.291 15.732 27.809 1.00 64.94 270 LYS A N 1
ATOM 2106 C CA . LYS A 1 270 ? -16.739 16.304 29.090 1.00 64.94 270 LYS A CA 1
ATOM 2107 C C . LYS A 1 270 ? -16.186 15.567 30.305 1.00 64.94 270 LYS A C 1
ATOM 2109 O O . LYS A 1 270 ? -15.935 16.185 31.332 1.00 64.94 270 LYS A O 1
ATOM 2114 N N . PHE A 1 271 ? -16.008 14.250 30.222 1.00 65.62 271 PHE A N 1
ATOM 2115 C CA . PHE A 1 271 ? -15.369 13.496 31.299 1.00 65.62 271 PHE A CA 1
ATOM 2116 C C . PHE A 1 271 ? -13.856 13.717 31.311 1.00 65.62 271 PHE A C 1
ATOM 2118 O O . PHE A 1 271 ? -13.279 13.832 32.387 1.00 65.62 271 PHE A O 1
ATOM 2125 N N . LYS A 1 272 ? -13.213 13.813 30.137 1.00 64.38 272 LYS A N 1
ATOM 2126 C CA . LYS A 1 272 ? -11.785 14.147 30.033 1.00 64.38 272 LYS A CA 1
ATOM 2127 C C . LYS A 1 272 ? -11.513 15.530 30.634 1.00 64.38 272 LYS A C 1
ATOM 2129 O O . LYS A 1 272 ? -10.609 15.649 31.452 1.00 64.38 272 LYS A O 1
ATOM 2134 N N . GLU A 1 273 ? -12.319 16.533 30.289 1.00 69.75 273 GLU A N 1
ATOM 2135 C CA . GLU A 1 273 ? -12.260 17.882 30.869 1.00 69.75 273 GLU A CA 1
ATOM 2136 C C . GLU A 1 273 ? -12.491 17.846 32.379 1.00 69.75 273 GLU A C 1
ATOM 2138 O O . GLU A 1 273 ? -11.627 18.285 33.134 1.00 69.75 273 GLU A O 1
ATOM 2143 N N . HIS A 1 274 ? -13.576 17.216 32.836 1.00 71.62 274 HIS A N 1
ATOM 2144 C CA . HIS A 1 274 ? -13.876 17.121 34.262 1.00 71.62 274 HIS A CA 1
ATOM 2145 C C . HIS A 1 274 ? -12.773 16.407 35.050 1.00 71.62 274 HIS A C 1
ATOM 2147 O O . HIS A 1 274 ? -12.424 16.822 36.152 1.00 71.62 274 HIS A O 1
ATOM 2153 N N . ALA A 1 275 ? -12.182 15.349 34.498 1.00 68.88 275 ALA A N 1
ATOM 2154 C CA . ALA A 1 275 ? -11.111 14.613 35.155 1.00 68.88 275 ALA A CA 1
ATOM 2155 C C . ALA A 1 275 ? -9.772 15.365 35.181 1.00 68.88 275 ALA A C 1
ATOM 2157 O O . ALA A 1 275 ? -8.971 15.143 36.089 1.00 68.88 275 ALA A O 1
ATOM 2158 N N . ILE A 1 276 ? -9.527 16.251 34.212 1.00 71.00 276 ILE A N 1
ATOM 2159 C CA . ILE A 1 276 ? -8.394 17.183 34.243 1.00 71.00 276 ILE A CA 1
ATOM 2160 C C . ILE A 1 276 ? -8.650 18.269 35.296 1.00 71.00 276 ILE A C 1
ATOM 2162 O O . ILE A 1 276 ? -7.784 18.529 36.126 1.00 71.00 276 ILE A O 1
ATOM 2166 N N . GLU A 1 277 ? -9.849 18.858 35.316 1.00 75.50 277 GLU A N 1
ATOM 2167 C CA . GLU A 1 277 ? -10.235 19.914 36.266 1.00 75.50 277 GLU A CA 1
ATOM 2168 C C . GLU A 1 277 ? -10.213 19.444 37.727 1.00 75.50 277 GLU A C 1
ATOM 2170 O O . GLU A 1 277 ? -9.877 20.206 38.630 1.00 75.50 277 GLU A O 1
ATOM 2175 N N . THR A 1 278 ? -10.549 18.179 37.967 1.00 75.31 278 THR A N 1
ATOM 2176 C CA . THR A 1 278 ? -10.622 17.582 39.311 1.00 75.31 278 THR A CA 1
ATOM 2177 C C . THR A 1 278 ? -9.327 16.899 39.758 1.00 75.31 278 THR A C 1
ATOM 2179 O O . THR A 1 278 ? -9.283 16.341 40.854 1.00 75.31 278 THR A O 1
ATOM 2182 N N . GLY A 1 279 ? -8.270 16.909 38.935 1.00 70.19 279 GLY A N 1
ATOM 2183 C CA . GLY A 1 279 ? -6.988 16.253 39.243 1.00 70.19 279 GLY A CA 1
ATOM 2184 C C . GLY A 1 279 ? -7.022 14.718 39.176 1.00 70.19 279 GLY A C 1
ATOM 2185 O O . GLY A 1 279 ? -6.032 14.050 39.473 1.00 70.19 279 GLY A O 1
ATOM 2186 N N . LEU A 1 280 ? -8.138 14.132 38.736 1.00 67.88 280 LEU A N 1
ATOM 2187 C CA . LEU A 1 280 ? -8.289 12.696 38.477 1.00 67.88 280 LEU A CA 1
ATOM 2188 C C . LEU A 1 280 ? -7.323 12.192 37.387 1.00 67.88 280 LEU A C 1
ATOM 2190 O O . LEU A 1 280 ? -6.975 11.010 37.376 1.00 67.88 280 LEU A O 1
ATOM 2194 N N . SER A 1 281 ? -6.840 13.077 36.508 1.00 66.12 281 SER A N 1
ATOM 2195 C CA . SER A 1 281 ? -5.804 12.776 35.510 1.00 66.12 281 SER A CA 1
ATOM 2196 C C . SER A 1 281 ? -4.426 12.453 36.095 1.00 66.12 281 SER A C 1
ATOM 2198 O O . SER A 1 281 ? -3.609 11.837 35.412 1.00 66.12 281 SER A O 1
ATOM 2200 N N . ASP A 1 282 ? -4.148 12.840 37.344 1.00 65.50 282 ASP A N 1
ATOM 2201 C CA . ASP A 1 282 ? -2.857 12.571 37.992 1.00 65.50 282 ASP A CA 1
ATOM 2202 C C . ASP A 1 282 ? -2.784 11.172 38.616 1.00 65.50 282 ASP A C 1
ATOM 2204 O O . ASP A 1 282 ? -1.709 10.709 39.001 1.00 65.50 282 ASP A O 1
ATOM 2208 N N . MET A 1 283 ? -3.915 10.465 38.683 1.00 67.88 283 MET A N 1
ATOM 2209 C CA . MET A 1 283 ? -3.992 9.101 39.189 1.00 67.88 283 MET A CA 1
ATOM 2210 C C . MET A 1 283 ? -3.766 8.097 38.046 1.00 67.88 283 MET A C 1
ATOM 2212 O O . MET A 1 283 ? -4.648 7.926 37.199 1.00 67.88 283 MET A O 1
ATOM 2216 N N . PRO A 1 284 ? -2.645 7.340 38.029 1.00 59.53 284 PRO A N 1
ATOM 2217 C CA . PRO A 1 284 ? -2.335 6.405 36.939 1.00 59.53 284 PRO A CA 1
ATOM 2218 C C . PRO A 1 284 ? -3.408 5.326 36.733 1.00 59.53 284 PRO A C 1
ATOM 2220 O O . PRO A 1 284 ? -3.569 4.801 35.634 1.00 59.53 284 PRO A O 1
ATOM 2223 N N . GLN A 1 285 ? -4.151 5.008 37.795 1.00 63.78 285 GLN A N 1
ATOM 2224 C CA . GLN A 1 285 ? -5.222 4.010 37.819 1.00 63.78 285 GLN A CA 1
ATOM 2225 C C . GLN A 1 285 ? -6.450 4.436 37.001 1.00 63.78 285 GLN A C 1
ATOM 2227 O O . GLN A 1 285 ? -7.161 3.577 36.488 1.00 63.78 285 GLN A O 1
ATOM 2232 N N . MET A 1 286 ? -6.678 5.744 36.836 1.00 57.41 286 MET A N 1
ATOM 2233 C CA . MET A 1 286 ? -7.806 6.277 36.063 1.00 57.41 286 MET A CA 1
ATOM 2234 C C . MET A 1 286 ? -7.555 6.221 34.554 1.00 57.41 286 MET A C 1
ATOM 2236 O O . MET A 1 286 ? -8.477 6.368 33.752 1.00 57.41 286 MET A O 1
ATOM 2240 N N . GLY A 1 287 ? -6.303 5.992 34.150 1.00 53.59 287 GLY A N 1
ATOM 2241 C CA . GLY A 1 287 ? -5.897 5.824 32.760 1.00 53.59 287 GLY A CA 1
ATOM 2242 C C . GLY A 1 287 ? -5.801 7.129 31.965 1.00 53.59 287 GLY A C 1
ATOM 2243 O O . GLY A 1 287 ? -5.145 7.150 30.938 1.00 53.59 287 GLY A O 1
ATOM 2244 N N . ILE A 1 288 ? -6.384 8.228 32.429 1.00 55.84 288 ILE A N 1
ATOM 2245 C CA . ILE A 1 288 ? -6.544 9.479 31.678 1.00 55.84 288 ILE A CA 1
ATOM 2246 C C . ILE A 1 288 ? -5.179 10.089 31.329 1.00 55.84 288 ILE A C 1
ATOM 2248 O O . ILE A 1 288 ? -4.524 10.725 32.150 1.00 55.84 288 ILE A O 1
ATOM 2252 N N . MET A 1 289 ? -4.734 9.888 30.085 1.00 50.06 289 MET A N 1
ATOM 2253 C CA . MET A 1 289 ? -3.501 10.487 29.577 1.00 50.06 289 MET A CA 1
ATOM 2254 C C . MET A 1 289 ? -3.737 11.965 29.265 1.00 50.06 289 MET A C 1
ATOM 2256 O O . MET A 1 289 ? -4.432 12.306 28.307 1.00 50.06 289 MET A O 1
ATOM 2260 N N . ALA A 1 290 ? -3.112 12.846 30.046 1.00 53.25 290 ALA A N 1
ATOM 2261 C CA . ALA A 1 290 ? -2.894 14.227 29.630 1.00 53.25 290 ALA A CA 1
ATOM 2262 C C . ALA A 1 290 ? -2.070 14.241 28.329 1.00 53.25 290 ALA A C 1
ATOM 2264 O O . ALA A 1 290 ? -1.102 13.484 28.211 1.00 53.25 290 ALA A O 1
ATOM 2265 N N . ASP A 1 291 ? -2.432 15.097 27.370 1.00 48.53 291 ASP A N 1
ATOM 2266 C CA . ASP A 1 291 ? -1.709 15.268 26.104 1.00 48.53 291 ASP A CA 1
ATOM 2267 C C . ASP A 1 291 ? -0.276 15.766 26.364 1.00 48.53 291 ASP A C 1
ATOM 2269 O O . ASP A 1 291 ? 0.009 16.962 26.402 1.00 48.53 291 ASP A O 1
ATOM 2273 N N . ARG A 1 292 ? 0.663 14.839 26.581 1.00 51.53 292 ARG A N 1
ATOM 2274 C CA . ARG A 1 292 ? 2.093 15.141 26.692 1.00 51.53 292 ARG A CA 1
ATOM 2275 C C . ARG A 1 292 ? 2.790 14.703 25.414 1.00 51.53 292 ARG A C 1
ATOM 2277 O O . ARG A 1 292 ? 3.090 13.529 25.214 1.00 51.53 292 ARG A O 1
ATOM 2284 N N . HIS A 1 293 ? 3.101 15.666 24.552 1.00 46.31 293 HIS A N 1
ATOM 2285 C CA . HIS A 1 293 ? 4.000 15.437 23.426 1.00 46.31 293 HIS A CA 1
ATOM 2286 C C . HIS A 1 293 ? 5.416 15.135 23.937 1.00 46.31 293 HIS A C 1
ATOM 2288 O O . HIS A 1 293 ? 6.126 16.018 24.422 1.00 46.31 293 HIS A O 1
ATOM 2294 N N . HIS A 1 294 ? 5.853 13.884 23.810 1.00 54.25 294 HIS A N 1
ATOM 2295 C CA . HIS A 1 294 ? 7.238 13.508 24.075 1.00 54.25 294 HIS A CA 1
ATOM 2296 C C . HIS A 1 294 ? 8.135 13.977 22.919 1.00 54.25 294 HIS A C 1
ATOM 2298 O O . HIS A 1 294 ? 8.022 13.496 21.793 1.00 54.25 294 HIS A O 1
ATOM 2304 N N . LYS A 1 295 ? 9.034 14.933 23.186 1.00 56.78 295 LYS A N 1
ATOM 2305 C CA . LYS A 1 295 ? 10.079 15.336 22.233 1.00 56.78 295 LYS A CA 1
ATOM 2306 C C . LYS A 1 295 ? 11.137 14.233 22.130 1.00 56.78 295 LYS A C 1
ATOM 2308 O O . LYS A 1 295 ? 11.556 13.676 23.141 1.00 56.78 295 LYS A O 1
ATOM 2313 N N . PHE A 1 296 ? 11.582 13.943 20.908 1.00 58.62 296 PHE A N 1
ATOM 2314 C CA . PHE A 1 296 ? 12.663 12.995 20.641 1.00 58.62 296 PHE A CA 1
ATOM 2315 C C . PHE A 1 296 ? 13.969 13.472 21.299 1.00 58.62 296 PHE A C 1
ATOM 2317 O O . PHE A 1 296 ? 14.482 14.540 20.961 1.00 58.62 296 PHE A O 1
ATOM 2324 N N . ASP A 1 297 ? 14.516 12.684 22.227 1.00 75.25 297 ASP A N 1
ATOM 2325 C CA . ASP A 1 297 ? 15.765 13.019 22.916 1.00 75.25 297 ASP A CA 1
ATOM 2326 C C . ASP A 1 297 ? 16.984 12.519 22.125 1.00 75.25 297 ASP A C 1
ATOM 2328 O O . ASP A 1 297 ? 17.456 11.387 22.271 1.00 75.25 297 ASP A O 1
ATOM 2332 N N . VAL A 1 298 ? 17.509 13.405 21.274 1.00 74.31 298 VAL A N 1
ATOM 2333 C CA . VAL A 1 298 ? 18.710 13.157 20.463 1.00 74.31 298 VAL A CA 1
ATOM 2334 C C . VAL A 1 298 ? 19.935 12.882 21.344 1.00 74.31 298 VAL A C 1
ATOM 2336 O O . VAL A 1 298 ? 20.775 12.056 20.985 1.00 74.31 298 VAL A O 1
ATOM 2339 N N . LYS A 1 299 ? 20.046 13.528 22.514 1.00 77.19 299 LYS A N 1
ATOM 2340 C CA . LYS A 1 299 ? 21.201 13.353 23.411 1.00 77.19 299 LYS A CA 1
ATOM 2341 C C . LYS A 1 299 ? 21.194 11.961 24.032 1.00 77.19 299 LYS A C 1
ATOM 2343 O O . LYS A 1 299 ? 22.241 11.317 24.084 1.00 77.19 299 LYS A O 1
ATOM 2348 N N . ALA A 1 300 ? 20.022 11.469 24.433 1.00 71.88 300 ALA A N 1
ATOM 2349 C CA . ALA A 1 300 ? 19.872 10.102 24.920 1.00 71.88 300 ALA A CA 1
ATOM 2350 C C . ALA A 1 300 ? 20.252 9.064 23.852 1.00 71.88 300 ALA A C 1
ATOM 2352 O O . ALA A 1 300 ? 20.967 8.116 24.170 1.00 71.88 300 ALA A O 1
ATOM 2353 N N . LEU A 1 301 ? 19.844 9.254 22.588 1.00 71.88 301 LEU A N 1
ATOM 2354 C CA . LEU A 1 301 ? 20.240 8.358 21.494 1.00 71.88 301 LEU A CA 1
ATOM 2355 C C . LEU A 1 301 ? 21.765 8.318 21.320 1.00 71.88 301 LEU A C 1
ATOM 2357 O O . LEU A 1 301 ? 22.355 7.240 21.271 1.00 71.88 301 LEU A O 1
ATOM 2361 N N . VAL A 1 302 ? 22.409 9.486 21.250 1.00 75.00 302 VAL A N 1
ATOM 2362 C CA . VAL A 1 302 ? 23.866 9.583 21.070 1.00 75.00 302 VAL A CA 1
ATOM 2363 C C . VAL A 1 302 ? 24.609 8.936 22.240 1.00 75.00 302 VAL A C 1
ATOM 2365 O O . VAL A 1 302 ? 25.605 8.249 22.022 1.00 75.00 302 VAL A O 1
ATOM 2368 N N . ASN A 1 303 ? 24.117 9.100 23.469 1.00 80.25 303 ASN A N 1
ATOM 2369 C CA . ASN A 1 303 ? 24.703 8.450 24.640 1.00 80.25 303 ASN A CA 1
ATOM 2370 C C . ASN A 1 303 ? 24.585 6.925 24.574 1.00 80.25 303 ASN A C 1
ATOM 2372 O O . ASN A 1 303 ? 25.569 6.242 24.838 1.00 80.25 303 ASN A O 1
ATOM 2376 N N . VAL A 1 304 ? 23.432 6.390 24.156 1.00 73.94 304 VAL A N 1
ATOM 2377 C CA . VAL A 1 304 ? 23.258 4.942 23.963 1.00 73.94 304 VAL A CA 1
ATOM 2378 C C . VAL A 1 304 ? 24.236 4.416 22.912 1.00 73.94 304 VAL A C 1
ATOM 2380 O O . VAL A 1 304 ? 24.912 3.424 23.166 1.00 73.94 304 VAL A O 1
ATOM 2383 N N . ILE A 1 305 ? 24.387 5.097 21.771 1.00 72.69 305 ILE A N 1
ATOM 2384 C CA . ILE A 1 305 ? 25.333 4.685 20.718 1.00 72.69 305 ILE A CA 1
ATOM 2385 C C . ILE A 1 305 ? 26.777 4.687 21.239 1.00 72.69 305 ILE A C 1
ATOM 2387 O O . ILE A 1 305 ? 27.515 3.740 20.992 1.00 72.69 305 ILE A O 1
ATOM 2391 N N . LYS A 1 306 ? 27.175 5.722 21.990 1.00 74.81 306 LYS A N 1
ATOM 2392 C CA . LYS A 1 306 ? 28.536 5.845 22.540 1.00 74.81 306 LYS A CA 1
ATOM 2393 C C . LYS A 1 306 ? 28.852 4.818 23.626 1.00 74.81 306 LYS A C 1
ATOM 2395 O O . LYS A 1 306 ? 30.005 4.432 23.769 1.00 74.81 306 LYS A O 1
ATOM 2400 N N . GLN A 1 307 ? 27.854 4.426 24.414 1.00 77.38 307 GLN A N 1
ATOM 2401 C CA . GLN A 1 307 ? 28.030 3.502 25.535 1.00 77.38 307 GLN A CA 1
ATOM 2402 C C . GLN A 1 307 ? 27.911 2.033 25.124 1.00 77.38 307 GLN A C 1
ATOM 2404 O O . GLN A 1 307 ? 28.391 1.172 25.853 1.00 77.38 307 GLN A O 1
ATOM 2409 N N . THR A 1 308 ? 27.299 1.738 23.974 1.00 73.19 308 THR A N 1
ATOM 2410 C CA . THR A 1 308 ? 27.126 0.354 23.519 1.00 73.19 308 THR A CA 1
ATOM 2411 C C . THR A 1 308 ? 28.454 -0.193 22.995 1.00 73.19 308 THR A C 1
ATOM 2413 O O . THR A 1 308 ? 28.964 0.243 21.964 1.00 73.19 308 THR A O 1
ATOM 2416 N N . THR A 1 309 ? 29.016 -1.177 23.691 1.00 78.81 309 THR A N 1
ATOM 2417 C CA . THR A 1 309 ? 30.261 -1.843 23.279 1.00 78.81 309 THR A CA 1
ATOM 2418 C C . THR A 1 309 ? 30.013 -2.931 22.228 1.00 78.81 309 THR A C 1
ATOM 2420 O O . THR A 1 309 ? 28.957 -3.561 22.192 1.00 78.81 309 THR A O 1
ATOM 2423 N N . PHE A 1 310 ? 31.017 -3.241 21.395 1.00 73.25 310 PHE A N 1
ATOM 2424 C CA . PHE A 1 310 ? 30.931 -4.316 20.387 1.00 73.25 310 PHE A CA 1
ATOM 2425 C C . PHE A 1 310 ? 30.540 -5.682 20.977 1.00 73.25 310 PHE A C 1
ATOM 2427 O O . PHE A 1 310 ? 29.823 -6.459 20.345 1.00 73.25 310 PHE A O 1
ATOM 2434 N N . LYS A 1 311 ? 30.969 -5.965 22.213 1.00 77.19 311 LYS A N 1
ATOM 2435 C CA . LYS A 1 311 ? 30.598 -7.187 22.937 1.00 77.19 311 LYS A CA 1
ATOM 2436 C C . LYS A 1 311 ? 29.097 -7.229 23.238 1.00 77.19 311 LYS A C 1
ATOM 2438 O O . LYS A 1 311 ? 28.475 -8.277 23.087 1.00 77.19 311 LYS A O 1
ATOM 2443 N N . GLU A 1 312 ? 28.508 -6.101 23.627 1.00 75.56 312 GLU A N 1
ATOM 2444 C CA . GLU A 1 312 ? 27.069 -5.979 23.878 1.00 75.56 312 GLU A CA 1
ATOM 2445 C C . GLU A 1 312 ? 26.259 -6.076 22.589 1.00 75.56 312 GLU A C 1
ATOM 2447 O O . GLU A 1 312 ? 25.250 -6.775 22.580 1.00 75.56 312 GLU A O 1
ATOM 2452 N N . VAL A 1 313 ? 26.732 -5.478 21.489 1.00 73.94 313 VAL A N 1
ATOM 2453 C CA . VAL A 1 313 ? 26.109 -5.645 20.164 1.00 73.94 313 VAL A CA 1
ATOM 2454 C C . VAL A 1 313 ? 26.050 -7.126 19.785 1.00 73.94 313 VAL A C 1
ATOM 2456 O O . VAL A 1 313 ? 24.993 -7.629 19.409 1.00 73.94 313 VAL A O 1
ATOM 2459 N N . PHE A 1 314 ? 27.154 -7.863 19.945 1.00 77.25 314 PHE A N 1
ATOM 2460 C CA . PHE A 1 314 ? 27.184 -9.291 19.622 1.00 77.25 314 PHE A CA 1
ATOM 2461 C C . PHE A 1 314 ? 26.289 -10.127 20.550 1.00 77.25 314 PHE A C 1
ATOM 2463 O O . PHE A 1 314 ? 25.600 -11.041 20.092 1.00 77.25 314 PHE A O 1
ATOM 2470 N N . MET A 1 315 ? 26.242 -9.801 21.848 1.00 76.94 315 MET A N 1
ATOM 2471 C CA . MET A 1 315 ? 25.318 -10.446 22.788 1.00 76.94 315 MET A CA 1
ATOM 2472 C C . MET A 1 315 ? 23.851 -10.172 22.436 1.00 76.94 315 MET A C 1
ATOM 2474 O O . MET A 1 315 ? 23.043 -11.097 22.498 1.00 76.94 315 MET A O 1
ATOM 2478 N N . GLN A 1 316 ? 23.514 -8.952 22.009 1.00 74.12 316 GLN A N 1
ATOM 2479 C CA . GLN A 1 316 ? 22.168 -8.595 21.553 1.00 74.12 316 GLN A CA 1
ATOM 2480 C C . GLN A 1 316 ? 21.793 -9.317 20.256 1.00 74.12 316 GLN A C 1
ATOM 2482 O O . GLN A 1 316 ? 20.699 -9.857 20.152 1.00 74.12 316 GLN A O 1
ATOM 2487 N N . ILE A 1 317 ? 22.700 -9.414 19.281 1.00 73.56 317 ILE A N 1
ATOM 2488 C CA . ILE A 1 317 ? 22.454 -10.201 18.061 1.00 73.56 317 ILE A CA 1
ATOM 2489 C C . ILE A 1 317 ? 22.208 -11.671 18.423 1.00 73.56 317 ILE A C 1
ATOM 2491 O O . ILE A 1 317 ? 21.261 -12.291 17.939 1.00 73.56 317 ILE A O 1
ATOM 2495 N N . LYS A 1 318 ? 23.019 -12.232 19.327 1.00 73.56 318 LYS A N 1
ATOM 2496 C CA . LYS A 1 318 ? 22.872 -13.620 19.779 1.00 73.56 318 LYS A CA 1
ATOM 2497 C C . LYS A 1 318 ? 21.560 -13.855 20.534 1.00 73.56 318 LYS A C 1
ATOM 2499 O O . LYS A 1 318 ? 20.978 -14.926 20.368 1.00 73.56 318 LYS A O 1
ATOM 2504 N N . SER A 1 319 ? 21.081 -12.892 21.325 1.00 71.06 319 SER A N 1
ATOM 2505 C CA . SER A 1 319 ? 19.782 -12.998 22.005 1.00 71.06 319 SER A CA 1
ATOM 2506 C C . SER A 1 319 ? 18.609 -12.890 21.028 1.00 71.06 319 SER A C 1
ATOM 2508 O O . SER A 1 319 ? 17.666 -13.671 21.140 1.00 71.06 319 SER A O 1
ATOM 2510 N N . ILE A 1 320 ? 18.701 -12.022 20.014 1.00 68.81 320 ILE A N 1
ATOM 2511 C CA . ILE A 1 320 ? 17.712 -11.907 18.928 1.00 68.81 320 ILE A CA 1
ATOM 2512 C C . ILE A 1 320 ? 17.591 -13.233 18.165 1.00 68.81 320 ILE A C 1
ATOM 2514 O O . ILE A 1 320 ? 16.484 -13.714 17.932 1.00 68.81 320 ILE A O 1
ATOM 2518 N N . VAL A 1 321 ? 18.722 -13.862 17.822 1.00 66.38 321 VAL A N 1
ATOM 2519 C CA . VAL A 1 321 ? 18.747 -15.141 17.088 1.00 66.38 321 VAL A CA 1
ATOM 2520 C C . VAL A 1 321 ? 18.257 -16.311 17.947 1.00 66.38 321 VAL A C 1
ATOM 2522 O O . VAL A 1 321 ? 17.587 -17.206 17.437 1.00 66.38 321 VAL A O 1
ATOM 2525 N N . ARG A 1 322 ? 18.564 -16.320 19.250 1.00 66.44 322 ARG A N 1
ATOM 2526 C CA . ARG A 1 322 ? 18.110 -17.377 20.173 1.00 66.44 322 ARG A CA 1
ATOM 2527 C C . ARG A 1 322 ? 16.668 -17.190 20.658 1.00 66.44 322 ARG A C 1
ATOM 2529 O O . ARG A 1 322 ? 16.087 -18.148 21.158 1.00 66.44 322 ARG A O 1
ATOM 2536 N N . GLY A 1 323 ? 16.073 -16.019 20.421 1.00 50.88 323 GLY A N 1
ATOM 2537 C CA . GLY A 1 323 ? 14.681 -15.720 20.748 1.00 50.88 323 GLY A CA 1
ATOM 2538 C C . GLY A 1 323 ? 14.427 -15.416 22.225 1.00 50.88 323 GLY A C 1
ATOM 2539 O O . GLY A 1 323 ? 13.313 -15.672 22.679 1.00 50.88 323 GLY A O 1
ATOM 2540 N N . GLY A 1 324 ? 15.428 -14.871 22.929 1.00 45.16 324 GLY A N 1
ATOM 2541 C CA . GLY A 1 324 ? 15.422 -14.736 24.391 1.00 45.16 324 GLY A CA 1
ATOM 2542 C C . GLY A 1 324 ? 15.804 -16.035 25.078 1.00 45.16 324 GLY A C 1
ATOM 2543 O O . GLY A 1 324 ? 14.992 -16.982 25.031 1.00 45.16 324 GLY A O 1
#

Secondary structure (DSSP, 8-state):
-HHHHHHHHHHHHTT-GGGTTSTTTTHHHHHHHHHHHHHHHHHHHHHTSSSGGGGGGGGTTTTT-HHHHHHHHHHHHHHHHHHHHHHHHHT-GGGHHHHHHHHHHHHHHHHHHHHHHH--TT-TTT-STHHHHHHHHHHHHHHHHHHHHHHGGGT--HHHHHHHHHHHHHHHHHHHHHHHHHHHHTTSSTHHHHHHHHHHTTTHHHHHHHHHHHHHHHHHHHHHHHS--HHHHHHHHHHHHHHHHHHHHHHHHT---TT-THHHHHS-HHHHHHHHHTTGGG-GGG-----------HHHHHHHHHH--HHHHHHHHHHHHHT-